Protein AF-A0A832ZUK6-F1 (afdb_monomer)

Organism: NCBI:txid1273541

Mean predicted aligned error: 4.63 Å

Radius of gyration: 18.69 Å; Cα contacts (8 Å, |Δi|>4): 543; chains: 1; bounding box: 56×48×54 Å

pLDDT: mean 89.84, std 9.49, range [35.97, 97.12]

Sequence (345 aa):
MAGLWSRVRLWSIRAGIVVSIVYAAVALSAAYRGDVYSHAAFMVPGGLVLFASVMAYAYSAPVLHRLGGPAEAAGVLVVAALSAFPLLAYSRVPAAWLFYTTPAVVVAVLTALGAVRLRNTIARASYMHISLSYIVSSVLAFIAYSDAGIRGAAVALTYSLLLPLVYAVSFQSFTMTCGLKPVLWLLPASTAASLVSGVAAITGSSYAGPAALISMVLYIIGARLYEVKRCMHGGKAARRYFAIGHIAVLVATVLSIYAIAGGTGPYALHTVLIGFVGVHIAVHAPMMVPVVVGLSNARRFTPLPYVLLLAAVPAWSYSCRASMLLLVAWLFFTVAIVAGRRRLR

Solvent-accessible surface area (backbone atoms only — not comparable to full-atom values): 16588 Å² total; per-residue (Å²): 122,78,68,57,61,56,50,54,44,41,50,44,40,50,49,38,46,51,51,11,52,51,25,32,52,52,12,52,53,26,47,76,73,67,36,59,66,54,17,36,23,18,30,41,46,22,16,50,47,32,33,52,49,38,50,48,54,59,66,39,43,79,33,27,61,76,66,34,71,68,53,49,52,48,52,45,55,28,52,53,37,37,63,45,22,25,58,33,45,65,68,63,42,88,69,22,50,54,31,43,27,55,37,26,42,51,51,13,53,54,36,35,64,26,23,73,74,45,83,52,63,61,56,23,51,25,35,39,46,42,14,50,23,25,44,51,21,25,56,41,28,44,53,21,32,73,75,51,33,56,58,30,20,35,51,19,36,42,29,20,30,53,51,38,42,51,49,26,53,47,43,43,50,45,26,73,72,47,72,46,85,54,46,68,73,29,53,61,52,15,36,50,26,17,38,50,12,20,54,23,52,69,72,69,40,83,57,16,39,60,25,41,48,51,12,54,51,36,36,41,62,16,48,42,52,88,54,37,69,65,28,51,70,91,51,62,69,66,41,42,47,46,29,54,32,48,53,48,36,54,53,18,44,54,53,30,48,54,38,30,73,76,39,80,49,73,67,25,54,47,27,36,48,41,17,39,51,38,31,50,47,60,43,46,43,58,66,45,48,36,66,65,64,70,47,75,88,58,66,57,80,65,71,59,38,51,53,29,31,62,49,22,40,63,32,42,80,79,32,61,68,59,13,48,54,28,49,52,50,23,51,52,50,45,48,53,24,53,54,52,71,72,78,84,120

Nearest PDB structures (foldseek):
  4xyd-assembly1_A  TM=4.518E-01  e=6.627E-01  Roseobacter denitrificans OCh 114

Structure (mmCIF, N/CA/C/O backbone):
data_AF-A0A832ZUK6-F1
#
_entry.id   AF-A0A832ZUK6-F1
#
loop_
_atom_site.group_PDB
_atom_site.id
_atom_site.type_symbol
_atom_site.label_atom_id
_atom_site.label_alt_id
_atom_site.label_comp_id
_atom_site.label_asym_id
_atom_site.label_entity_id
_atom_site.label_seq_id
_atom_site.pdbx_PDB_ins_code
_atom_site.Cartn_x
_atom_site.Cartn_y
_atom_site.Cartn_z
_atom_site.occupancy
_atom_site.B_iso_or_equiv
_atom_site.auth_seq_id
_atom_site.auth_comp_id
_atom_site.auth_asym_id
_atom_site.auth_atom_id
_atom_site.pdbx_PDB_model_num
ATOM 1 N N . MET A 1 1 ? -33.824 3.035 4.758 1.00 50.06 1 MET A N 1
ATOM 2 C CA . MET A 1 1 ? -32.816 2.987 3.665 1.00 50.06 1 MET A CA 1
ATOM 3 C C . MET A 1 1 ? -31.381 2.644 4.112 1.00 50.06 1 MET A C 1
ATOM 5 O O . MET A 1 1 ? -30.587 2.263 3.262 1.00 50.06 1 MET A O 1
ATOM 9 N N . ALA A 1 2 ? -31.033 2.673 5.410 1.00 55.97 2 ALA A N 1
ATOM 10 C CA . ALA A 1 2 ? -29.665 2.404 5.897 1.00 55.97 2 ALA A CA 1
ATOM 11 C C . ALA A 1 2 ? -29.127 0.963 5.672 1.00 55.97 2 ALA A C 1
ATOM 13 O O . ALA A 1 2 ? -27.926 0.729 5.772 1.00 55.97 2 ALA A O 1
ATOM 14 N N . GLY A 1 3 ? -29.986 -0.012 5.345 1.00 73.88 3 GLY A N 1
ATOM 15 C CA . GLY A 1 3 ? -29.591 -1.426 5.234 1.00 73.88 3 GLY A CA 1
ATOM 16 C C . GLY A 1 3 ? -29.110 -1.903 3.856 1.00 73.88 3 GLY A C 1
ATOM 17 O O . GLY A 1 3 ? -28.443 -2.932 3.780 1.00 73.88 3 GLY A O 1
ATOM 18 N N . LEU A 1 4 ? -29.448 -1.222 2.754 1.00 81.88 4 LEU A N 1
ATOM 19 C CA . LEU A 1 4 ? -29.058 -1.679 1.409 1.00 81.88 4 LEU A CA 1
ATOM 20 C C . LEU A 1 4 ? -27.606 -1.299 1.094 1.00 81.88 4 LEU A C 1
ATOM 22 O O . LEU A 1 4 ? -26.796 -2.177 0.819 1.00 81.88 4 LEU A O 1
ATOM 26 N N . TRP A 1 5 ? -27.254 -0.019 1.231 1.00 81.31 5 TRP A N 1
ATOM 27 C CA . TRP A 1 5 ? -25.906 0.480 0.935 1.00 81.31 5 TRP A CA 1
ATOM 28 C C . TRP A 1 5 ? -24.824 -0.122 1.830 1.00 81.31 5 TRP A C 1
ATOM 30 O O . TRP A 1 5 ? -23.759 -0.486 1.341 1.00 81.31 5 TRP A O 1
ATOM 40 N N . SER A 1 6 ? -25.133 -0.354 3.109 1.00 79.88 6 SER A N 1
ATOM 41 C CA . SER A 1 6 ? -24.235 -1.071 4.020 1.00 79.88 6 SER A CA 1
ATOM 42 C C . SER A 1 6 ? -23.939 -2.501 3.537 1.00 79.88 6 SER A C 1
ATOM 44 O O . SER A 1 6 ? -22.785 -2.936 3.558 1.00 79.88 6 SER A O 1
ATOM 46 N N . ARG A 1 7 ? -24.955 -3.218 3.025 1.00 85.50 7 ARG A N 1
ATOM 47 C CA . ARG A 1 7 ? -24.780 -4.558 2.438 1.00 85.50 7 ARG A CA 1
ATOM 48 C C . ARG A 1 7 ? -23.968 -4.505 1.147 1.00 85.50 7 ARG A C 1
ATOM 50 O O . ARG A 1 7 ? -23.031 -5.283 1.010 1.00 85.50 7 ARG A O 1
ATOM 57 N N . VAL A 1 8 ? -24.288 -3.589 0.232 1.00 87.69 8 VAL A N 1
ATOM 58 C CA . VAL A 1 8 ? -23.562 -3.436 -1.043 1.00 87.69 8 VAL A CA 1
ATOM 59 C C . VAL A 1 8 ? -22.089 -3.097 -0.797 1.00 87.69 8 VAL A C 1
ATOM 61 O O . VAL A 1 8 ? -21.217 -3.734 -1.380 1.00 87.69 8 VAL A O 1
ATOM 64 N N . ARG A 1 9 ? -21.795 -2.179 0.131 1.00 88.00 9 ARG A N 1
ATOM 65 C CA . ARG A 1 9 ? -20.427 -1.867 0.569 1.00 88.00 9 ARG A CA 1
ATOM 66 C C . ARG A 1 9 ? -19.698 -3.100 1.095 1.00 88.00 9 ARG A C 1
ATOM 68 O O . ARG A 1 9 ? -18.553 -3.351 0.738 1.00 88.00 9 ARG A O 1
ATOM 75 N N . LEU A 1 10 ? -20.340 -3.869 1.971 1.00 87.69 10 LEU A N 1
ATOM 76 C CA . LEU A 1 10 ? -19.732 -5.074 2.532 1.00 87.69 10 LEU A CA 1
ATOM 77 C C . LEU A 1 10 ? -19.391 -6.093 1.434 1.00 87.69 10 LEU A C 1
ATOM 79 O O . LEU A 1 10 ? -18.315 -6.690 1.454 1.00 87.69 10 LEU A O 1
ATOM 83 N N . TRP A 1 11 ? -20.294 -6.269 0.468 1.00 90.19 11 TRP A N 1
ATOM 84 C CA . TRP A 1 11 ? -20.070 -7.121 -0.697 1.00 90.19 11 TRP A CA 1
ATOM 85 C C . TRP A 1 11 ? -18.935 -6.613 -1.584 1.00 90.19 11 TRP A C 1
ATOM 87 O O . TRP A 1 11 ? -18.076 -7.414 -1.949 1.00 90.19 11 TRP A O 1
ATOM 97 N N . SER A 1 12 ? -18.872 -5.310 -1.877 1.00 92.06 12 SER A N 1
ATOM 98 C CA . SER A 1 12 ? -17.799 -4.741 -2.700 1.00 92.06 12 SER A CA 1
ATOM 99 C C . SER A 1 12 ? -16.431 -4.883 -2.036 1.00 92.06 12 SER A C 1
ATOM 101 O O . SER A 1 12 ? -15.459 -5.225 -2.703 1.00 92.06 12 SER A O 1
ATOM 103 N N . ILE A 1 13 ? -16.357 -4.727 -0.711 1.00 91.50 13 ILE A N 1
ATOM 104 C CA . ILE A 1 13 ? -15.128 -4.956 0.052 1.00 91.50 13 ILE A CA 1
ATOM 105 C C . ILE A 1 13 ? -14.698 -6.425 -0.019 1.00 91.50 13 ILE A C 1
ATOM 107 O O . ILE A 1 13 ? -13.539 -6.719 -0.306 1.00 91.50 13 ILE A O 1
ATOM 111 N N . ARG A 1 14 ? -15.623 -7.366 0.210 1.00 91.50 14 ARG A N 1
ATOM 112 C CA . ARG A 1 14 ? -15.327 -8.805 0.110 1.00 91.50 14 ARG A CA 1
ATOM 113 C C . ARG A 1 14 ? -14.838 -9.177 -1.290 1.00 91.50 14 ARG A C 1
ATOM 115 O O . ARG A 1 14 ? -13.820 -9.853 -1.409 1.00 91.50 14 ARG A O 1
ATOM 122 N N . ALA A 1 15 ? -15.533 -8.707 -2.325 1.00 93.50 15 ALA A N 1
ATOM 123 C CA . ALA A 1 15 ? -15.159 -8.938 -3.715 1.00 93.50 15 ALA A CA 1
ATOM 124 C C . ALA A 1 15 ? -13.775 -8.351 -4.023 1.00 93.50 15 ALA A C 1
ATOM 126 O O . ALA A 1 15 ? -12.923 -9.056 -4.551 1.00 93.50 15 ALA A O 1
ATOM 127 N N . GLY A 1 16 ? -13.511 -7.107 -3.612 1.00 94.69 16 GLY A N 1
ATOM 128 C CA . GLY A 1 16 ? -12.221 -6.449 -3.812 1.00 94.69 16 GLY A CA 1
ATOM 129 C C . GLY A 1 16 ? -11.051 -7.195 -3.161 1.00 94.69 16 GLY A C 1
ATOM 130 O O . GLY A 1 16 ? -10.011 -7.363 -3.793 1.00 94.69 16 GLY A O 1
ATOM 131 N N . ILE A 1 17 ? -11.229 -7.719 -1.941 1.00 92.56 17 ILE A N 1
ATOM 132 C CA . ILE A 1 17 ? -10.214 -8.556 -1.276 1.00 92.56 17 ILE A CA 1
ATOM 133 C C . ILE A 1 17 ? -9.955 -9.832 -2.087 1.00 92.56 17 ILE A C 1
ATOM 135 O O . ILE A 1 17 ? -8.801 -10.163 -2.351 1.00 92.56 17 ILE A O 1
ATOM 139 N N . VAL A 1 18 ? -11.005 -10.533 -2.522 1.00 92.56 18 VAL A N 1
ATOM 140 C CA . VAL A 1 18 ? -10.857 -11.757 -3.329 1.00 92.56 18 VAL A CA 1
ATOM 141 C C . VAL A 1 18 ? -10.135 -11.457 -4.641 1.00 92.56 18 VAL A C 1
ATOM 143 O O . VAL A 1 18 ? -9.163 -12.135 -4.963 1.00 92.56 18 VAL A O 1
ATOM 146 N N . VAL A 1 19 ? -10.546 -10.409 -5.357 1.00 96.00 19 VAL A N 1
ATOM 147 C CA . VAL A 1 19 ? -9.911 -9.987 -6.614 1.00 96.00 19 VAL A CA 1
ATOM 148 C C . VAL A 1 19 ? -8.437 -9.636 -6.397 1.00 96.00 19 VAL A C 1
ATOM 150 O O . VAL A 1 19 ? -7.595 -10.082 -7.170 1.00 96.00 19 VAL A O 1
ATOM 153 N N . SER A 1 20 ? -8.087 -8.936 -5.311 1.00 96.00 20 SER A N 1
ATOM 154 C CA . SER A 1 20 ? -6.679 -8.640 -5.006 1.00 96.00 20 SER A CA 1
ATOM 155 C C . SER A 1 20 ? -5.840 -9.894 -4.737 1.00 96.00 20 SER A C 1
ATOM 157 O O . SER A 1 20 ? -4.689 -9.974 -5.162 1.00 96.00 20 SER A O 1
ATOM 159 N N . ILE A 1 21 ? -6.417 -10.913 -4.088 1.00 92.69 21 ILE A N 1
ATOM 160 C CA . ILE A 1 21 ? -5.738 -12.193 -3.845 1.00 92.69 21 ILE A CA 1
ATOM 161 C C . ILE A 1 21 ? -5.538 -12.938 -5.168 1.00 92.69 21 ILE A C 1
ATOM 163 O O . ILE A 1 21 ? -4.457 -13.475 -5.408 1.00 92.69 21 ILE A O 1
ATOM 167 N N . VAL A 1 22 ? -6.551 -12.940 -6.041 1.00 95.00 22 VAL A N 1
ATOM 168 C CA . VAL A 1 22 ? -6.459 -13.535 -7.381 1.00 95.00 22 VAL A CA 1
ATOM 169 C C . VAL A 1 22 ? -5.362 -12.849 -8.195 1.00 95.00 22 VAL A C 1
ATOM 171 O O . VAL A 1 22 ? -4.506 -13.537 -8.747 1.00 95.00 22 VAL A O 1
ATOM 174 N N . TYR A 1 23 ? -5.311 -11.515 -8.212 1.00 96.94 23 TYR A N 1
ATOM 175 C CA . TYR A 1 23 ? -4.241 -10.786 -8.896 1.00 96.94 23 TYR A CA 1
ATOM 176 C C . TYR A 1 23 ? -2.859 -11.077 -8.313 1.00 96.94 23 TYR A C 1
ATOM 178 O O . TYR A 1 23 ? -1.930 -11.332 -9.076 1.00 96.94 23 TYR A O 1
ATOM 186 N N . ALA A 1 24 ? -2.711 -11.135 -6.987 1.00 94.62 24 ALA A N 1
ATOM 187 C CA . ALA A 1 24 ? -1.444 -11.523 -6.371 1.00 94.62 24 ALA A CA 1
ATOM 188 C C . ALA A 1 24 ? -1.014 -12.946 -6.783 1.00 94.62 24 ALA A C 1
ATOM 190 O O . ALA A 1 24 ? 0.152 -13.163 -7.110 1.00 94.62 24 ALA A O 1
ATOM 191 N N . ALA A 1 25 ? -1.944 -13.907 -6.835 1.00 93.56 25 ALA A N 1
ATOM 192 C CA . ALA A 1 25 ? -1.661 -15.274 -7.275 1.00 93.56 25 ALA A CA 1
ATOM 193 C C . ALA A 1 25 ? -1.232 -15.336 -8.753 1.00 93.56 25 ALA A C 1
ATOM 195 O O . ALA A 1 25 ? -0.228 -15.976 -9.078 1.00 93.56 25 ALA A O 1
ATOM 196 N N . VAL A 1 26 ? -1.936 -14.619 -9.637 1.00 95.56 26 VAL A N 1
ATOM 197 C CA . VAL A 1 26 ? -1.560 -14.478 -11.055 1.00 95.56 26 VAL A CA 1
ATOM 198 C C . VAL A 1 26 ? -0.171 -13.852 -11.179 1.00 95.56 26 VAL A C 1
ATOM 200 O O . VAL A 1 26 ? 0.664 -14.352 -11.930 1.00 95.56 26 VAL A O 1
ATOM 203 N N . ALA A 1 27 ? 0.124 -12.814 -10.396 1.00 95.38 27 ALA A N 1
ATOM 204 C CA . ALA A 1 27 ? 1.414 -12.139 -10.418 1.00 95.38 27 ALA A CA 1
ATOM 205 C C . ALA A 1 27 ? 2.573 -13.022 -9.932 1.00 95.38 27 ALA A C 1
ATOM 207 O O . ALA A 1 27 ? 3.673 -12.950 -10.484 1.00 95.38 27 ALA A O 1
ATOM 208 N N . LEU A 1 28 ? 2.351 -13.860 -8.912 1.00 92.88 28 LEU A N 1
ATOM 209 C CA . LEU A 1 28 ? 3.342 -14.839 -8.452 1.00 92.88 28 LEU A CA 1
ATOM 210 C C . LEU A 1 28 ? 3.590 -15.910 -9.520 1.00 92.88 28 LEU A C 1
ATOM 212 O O . LEU A 1 28 ? 4.744 -16.231 -9.807 1.00 92.88 28 LEU A O 1
ATOM 216 N N . SER A 1 29 ? 2.530 -16.406 -10.170 1.00 93.88 29 SER A N 1
ATOM 217 C CA . SER A 1 29 ? 2.665 -17.339 -11.294 1.00 93.88 29 SER A CA 1
ATOM 218 C C . SER A 1 29 ? 3.408 -16.715 -12.477 1.00 93.88 29 SER A C 1
ATOM 220 O O . SER A 1 29 ? 4.197 -17.403 -13.124 1.00 93.88 29 SER A O 1
ATOM 222 N N . ALA A 1 30 ? 3.159 -15.440 -12.782 1.00 94.69 30 ALA A N 1
ATOM 223 C CA . ALA A 1 30 ? 3.844 -14.722 -13.851 1.00 94.69 30 ALA A CA 1
ATOM 224 C C . ALA A 1 30 ? 5.346 -14.613 -13.573 1.00 94.69 30 ALA A C 1
ATOM 226 O O . ALA A 1 30 ? 6.161 -14.963 -14.424 1.00 94.69 30 ALA A O 1
ATOM 227 N N . ALA A 1 31 ? 5.720 -14.226 -12.353 1.00 92.38 31 ALA A N 1
ATOM 228 C CA . ALA A 1 31 ? 7.125 -14.133 -11.990 1.00 92.38 31 ALA A CA 1
ATOM 229 C C . ALA A 1 31 ? 7.823 -15.506 -11.971 1.00 92.38 31 ALA A C 1
ATOM 231 O O . ALA A 1 31 ? 8.978 -15.585 -12.381 1.00 92.38 31 ALA A O 1
ATOM 232 N N . TYR A 1 32 ? 7.139 -16.599 -11.599 1.00 90.75 32 TYR A N 1
ATOM 233 C CA . TYR A 1 32 ? 7.702 -17.955 -11.716 1.00 90.75 32 TYR A CA 1
ATOM 234 C C . TYR A 1 32 ? 8.055 -18.320 -13.169 1.00 90.75 32 TYR A C 1
ATOM 236 O O . TYR A 1 32 ? 9.052 -18.996 -13.419 1.00 90.75 32 TYR A O 1
ATOM 244 N N . ARG A 1 33 ? 7.260 -17.836 -14.132 1.00 93.50 33 ARG A N 1
ATOM 245 C CA . ARG A 1 33 ? 7.476 -18.018 -15.578 1.00 9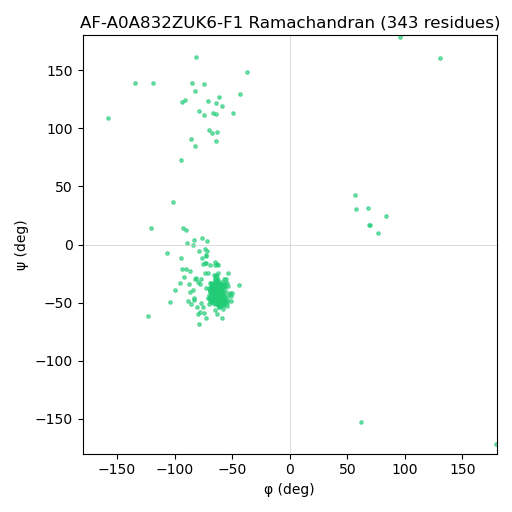3.50 33 ARG A CA 1
ATOM 246 C C . ARG A 1 33 ? 8.443 -16.997 -16.191 1.00 93.50 33 ARG A C 1
ATOM 248 O O . ARG A 1 33 ? 8.675 -17.045 -17.392 1.00 93.50 33 ARG A O 1
ATOM 255 N N . GLY A 1 34 ? 8.986 -16.069 -15.401 1.00 91.06 34 GLY A N 1
ATOM 256 C CA . GLY A 1 34 ? 9.850 -14.992 -15.892 1.00 91.06 34 GLY A CA 1
ATOM 257 C C . GLY A 1 34 ? 9.110 -13.841 -16.587 1.00 91.06 34 GLY A C 1
ATOM 258 O O . GLY A 1 34 ? 9.754 -12.959 -17.152 1.00 91.06 34 GLY A O 1
ATOM 259 N N . ASP A 1 35 ? 7.775 -13.794 -16.528 1.00 94.19 35 ASP A N 1
ATOM 260 C CA . ASP A 1 35 ? 6.983 -12.701 -17.098 1.00 94.19 35 ASP A CA 1
ATOM 261 C C . ASP A 1 35 ? 6.928 -11.505 -16.134 1.00 94.19 35 ASP A C 1
ATOM 263 O O . ASP A 1 35 ? 6.004 -11.323 -15.333 1.00 94.19 35 ASP A O 1
ATOM 267 N N . VAL A 1 36 ? 7.965 -10.671 -16.221 1.00 91.31 36 VAL A N 1
ATOM 268 C CA . VAL A 1 36 ? 8.136 -9.472 -15.387 1.00 91.31 36 VAL A CA 1
ATOM 269 C C . VAL A 1 36 ? 7.037 -8.435 -15.637 1.00 91.31 36 VAL A C 1
ATOM 271 O O . VAL A 1 36 ? 6.683 -7.687 -14.726 1.00 91.31 36 VAL A O 1
ATOM 274 N N . TYR A 1 37 ? 6.501 -8.355 -16.858 1.00 92.69 37 TYR A N 1
ATOM 275 C CA . TYR A 1 37 ? 5.479 -7.365 -17.196 1.00 92.69 37 TYR A CA 1
ATOM 276 C C . TYR A 1 37 ? 4.152 -7.698 -16.511 1.00 92.69 37 TYR A C 1
ATOM 278 O O . TYR A 1 37 ? 3.612 -6.862 -15.783 1.00 92.69 37 TYR A O 1
ATOM 286 N N . SER A 1 38 ? 3.679 -8.938 -16.661 1.00 95.12 38 SER A N 1
ATOM 287 C CA . SER A 1 38 ? 2.478 -9.420 -15.972 1.00 95.12 38 SER A CA 1
ATOM 288 C C . SER A 1 38 ? 2.650 -9.387 -14.458 1.00 95.12 38 SER A C 1
ATOM 290 O O . SER A 1 38 ? 1.738 -8.978 -13.740 1.00 95.12 38 SER A O 1
ATOM 292 N N . HIS A 1 39 ? 3.835 -9.749 -13.955 1.00 94.81 39 HIS A N 1
ATOM 293 C CA . HIS A 1 39 ? 4.131 -9.629 -12.533 1.00 94.81 39 HIS A CA 1
ATOM 294 C C . HIS A 1 39 ? 3.948 -8.191 -12.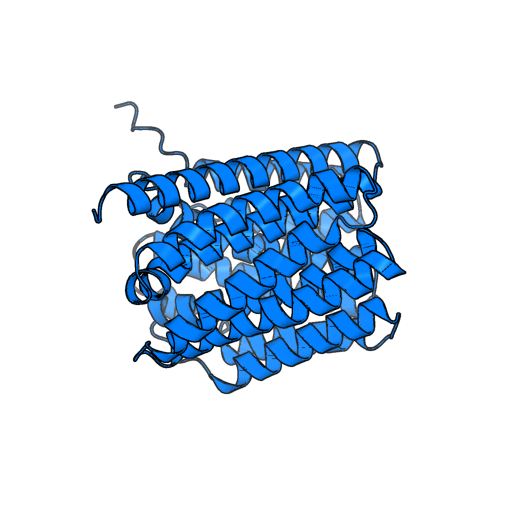031 1.00 94.81 39 HIS A C 1
ATOM 296 O O . HIS A 1 39 ? 3.237 -7.975 -11.052 1.00 94.81 39 HIS A O 1
ATOM 302 N N . ALA A 1 40 ? 4.529 -7.201 -12.715 1.00 92.69 40 ALA A N 1
ATOM 303 C CA . ALA A 1 40 ? 4.401 -5.799 -12.329 1.00 92.69 40 ALA A CA 1
ATOM 304 C C . ALA A 1 40 ? 2.946 -5.301 -12.406 1.00 92.69 40 ALA A C 1
ATOM 306 O O . ALA A 1 40 ? 2.496 -4.613 -11.490 1.00 92.69 40 ALA A O 1
ATOM 307 N N . ALA A 1 41 ? 2.204 -5.682 -13.454 1.00 94.50 41 ALA A N 1
ATOM 308 C CA . ALA A 1 41 ? 0.810 -5.282 -13.658 1.00 94.50 41 ALA A CA 1
ATOM 309 C C . ALA A 1 41 ? -0.134 -5.824 -12.582 1.00 94.50 41 ALA A C 1
ATOM 311 O O . ALA A 1 41 ? -0.974 -5.089 -12.057 1.00 94.50 41 ALA A O 1
ATOM 312 N N . PHE A 1 42 ? 0.019 -7.097 -12.223 1.00 97.12 42 PHE A N 1
ATOM 313 C CA . PHE A 1 42 ? -0.889 -7.753 -11.292 1.00 97.12 42 PHE A CA 1
ATOM 314 C C . PHE A 1 42 ? -0.430 -7.672 -9.833 1.00 97.12 42 PHE A C 1
ATOM 316 O O . PHE A 1 42 ? -1.288 -7.654 -8.958 1.00 97.12 42 PHE A O 1
ATOM 323 N N . MET A 1 43 ? 0.871 -7.575 -9.528 1.00 95.81 43 MET A N 1
ATOM 324 C CA . MET A 1 43 ? 1.339 -7.549 -8.133 1.00 95.81 43 MET A CA 1
ATOM 325 C C . MET A 1 43 ? 1.056 -6.206 -7.464 1.00 95.81 43 MET A C 1
ATOM 327 O O . MET A 1 43 ? 0.370 -6.163 -6.444 1.00 95.81 43 MET A O 1
ATOM 331 N N . VAL A 1 44 ? 1.586 -5.106 -8.011 1.00 95.00 44 VAL A N 1
ATOM 332 C CA . VAL A 1 44 ? 1.519 -3.809 -7.323 1.00 95.00 44 VAL A CA 1
ATOM 333 C C . VAL A 1 44 ? 0.145 -3.158 -7.504 1.00 95.00 44 VAL A C 1
ATOM 335 O O . VAL A 1 44 ? -0.533 -2.991 -6.492 1.00 95.00 44 VAL A O 1
ATOM 338 N N . PRO A 1 45 ? -0.338 -2.853 -8.724 1.00 94.50 45 PRO A N 1
ATOM 339 C CA . PRO A 1 45 ? -1.686 -2.317 -8.915 1.00 94.50 45 PRO A CA 1
ATOM 340 C C . PRO A 1 45 ? -2.799 -3.273 -8.465 1.00 94.50 45 PRO A C 1
ATOM 342 O O . PRO A 1 45 ? -3.723 -2.867 -7.761 1.00 94.50 45 PRO A O 1
ATOM 345 N N . GLY A 1 46 ? -2.716 -4.544 -8.874 1.00 93.50 46 GLY A N 1
ATOM 346 C CA . GLY A 1 46 ? -3.794 -5.513 -8.670 1.00 93.50 46 GLY A CA 1
ATOM 347 C C . GLY A 1 46 ? -3.806 -6.163 -7.294 1.00 93.50 46 GLY A C 1
ATOM 348 O O . GLY A 1 46 ? -4.855 -6.258 -6.670 1.00 93.50 46 GLY A O 1
ATOM 349 N N . GLY A 1 47 ? -2.658 -6.611 -6.802 1.00 94.81 47 GLY A N 1
ATOM 350 C CA . GLY A 1 47 ? -2.547 -7.238 -5.495 1.00 94.81 47 GLY A CA 1
ATOM 351 C C . GLY A 1 47 ? -2.541 -6.191 -4.392 1.00 94.81 47 GLY A C 1
ATOM 352 O O . GLY A 1 47 ? -3.481 -6.079 -3.611 1.00 94.81 47 GLY A O 1
ATOM 353 N N . LEU A 1 48 ? -1.470 -5.404 -4.328 1.00 95.69 48 LEU A N 1
ATOM 354 C CA . LEU A 1 48 ? -1.181 -4.564 -3.168 1.00 95.69 48 LEU A CA 1
ATOM 355 C C . LEU A 1 48 ? -2.041 -3.300 -3.114 1.00 95.69 48 LEU A C 1
ATOM 357 O O . LEU A 1 48 ? -2.652 -3.031 -2.082 1.00 95.69 48 LEU A O 1
ATOM 361 N N . VAL A 1 49 ? -2.112 -2.531 -4.203 1.00 96.19 49 VAL A N 1
ATOM 362 C CA . VAL A 1 49 ? -2.841 -1.255 -4.251 1.00 96.19 49 VAL A CA 1
ATOM 363 C C . VAL A 1 49 ? -4.339 -1.484 -4.134 1.00 96.19 49 VAL A C 1
ATOM 365 O O . VAL A 1 49 ? -4.955 -0.877 -3.266 1.00 96.19 49 VAL A O 1
ATOM 368 N N . LEU A 1 50 ? -4.923 -2.405 -4.908 1.00 96.31 50 LEU A N 1
ATOM 369 C CA . LEU A 1 50 ? -6.342 -2.738 -4.760 1.00 96.31 50 LEU A CA 1
ATOM 370 C C . LEU A 1 50 ? -6.670 -3.212 -3.337 1.00 96.31 50 LEU A C 1
ATOM 372 O O . LEU A 1 50 ? -7.630 -2.716 -2.749 1.00 96.31 50 LEU A O 1
ATOM 376 N N . PHE A 1 51 ? -5.874 -4.121 -2.757 1.00 95.06 51 PHE A N 1
ATOM 377 C CA . PHE A 1 51 ? -6.083 -4.574 -1.378 1.00 95.06 51 PHE A CA 1
ATOM 378 C C . PHE A 1 51 ? -6.040 -3.399 -0.395 1.00 95.06 51 PHE A C 1
ATOM 380 O O . PHE A 1 51 ? -6.955 -3.215 0.410 1.00 95.06 51 PHE A O 1
ATOM 387 N N . ALA A 1 52 ? -5.001 -2.572 -0.487 1.00 93.88 52 ALA A N 1
ATOM 388 C CA . ALA A 1 52 ? -4.806 -1.413 0.367 1.00 93.88 52 ALA A CA 1
ATOM 389 C C . ALA A 1 52 ? -5.951 -0.395 0.219 1.00 93.88 52 ALA A C 1
ATOM 391 O O . ALA A 1 52 ? -6.443 0.126 1.220 1.00 93.88 52 ALA A O 1
ATOM 392 N N . SER A 1 53 ? -6.446 -0.173 -0.999 1.00 93.62 53 SER A N 1
ATOM 393 C CA . SER A 1 53 ? -7.583 0.704 -1.279 1.00 93.62 53 SER A CA 1
ATOM 394 C C . SER A 1 53 ? -8.905 0.161 -0.761 1.00 93.62 53 SER A C 1
ATOM 396 O O . SER A 1 53 ? -9.687 0.912 -0.180 1.00 93.62 53 SER A O 1
ATOM 398 N N . VAL A 1 54 ? -9.144 -1.142 -0.887 1.00 93.56 54 VAL A N 1
ATOM 399 C CA . VAL A 1 54 ? -10.321 -1.800 -0.312 1.00 93.56 54 VAL A CA 1
ATOM 400 C C . VAL A 1 54 ? -10.296 -1.711 1.215 1.00 93.56 54 VAL A C 1
ATOM 402 O O . VAL A 1 54 ? -11.310 -1.386 1.838 1.00 93.56 54 VAL A O 1
ATOM 405 N N . MET A 1 55 ? -9.128 -1.922 1.826 1.00 91.31 55 MET A N 1
ATOM 406 C CA . MET A 1 55 ? -8.947 -1.749 3.264 1.00 91.31 55 MET A CA 1
ATOM 407 C C . MET A 1 55 ? -9.123 -0.292 3.694 1.00 91.31 55 MET A C 1
ATOM 409 O O . MET A 1 55 ? -9.767 -0.048 4.712 1.00 91.31 55 MET A O 1
ATOM 413 N N . ALA A 1 56 ? -8.621 0.675 2.922 1.00 89.44 56 ALA A N 1
ATOM 414 C CA . ALA A 1 56 ? -8.816 2.099 3.179 1.00 89.44 56 ALA A CA 1
ATOM 415 C C . ALA A 1 56 ? -10.296 2.496 3.069 1.00 89.44 56 ALA A C 1
ATOM 417 O O . ALA A 1 56 ? -10.799 3.216 3.925 1.00 89.44 56 ALA A O 1
ATOM 418 N N . TYR A 1 57 ? -11.025 1.978 2.078 1.00 89.94 57 TYR A N 1
ATOM 419 C CA . TYR A 1 57 ? -12.464 2.200 1.936 1.00 89.94 57 TYR A CA 1
ATOM 420 C C . TYR A 1 57 ? -13.246 1.633 3.127 1.00 89.94 57 TYR A C 1
ATOM 422 O O . TYR A 1 57 ? -14.089 2.322 3.707 1.00 89.94 57 TYR A O 1
ATOM 430 N N . ALA A 1 58 ? -12.917 0.410 3.548 1.00 88.94 58 ALA A N 1
ATOM 431 C CA . ALA A 1 58 ? -13.489 -0.192 4.744 1.00 88.94 58 ALA A CA 1
ATOM 432 C C . ALA A 1 58 ? -13.171 0.617 6.010 1.00 88.94 58 ALA A C 1
ATOM 434 O O . ALA A 1 58 ? -14.035 0.816 6.866 1.00 88.94 58 ALA A O 1
ATOM 435 N N . TYR A 1 59 ? -11.935 1.104 6.117 1.00 84.06 59 TYR A N 1
ATOM 436 C CA . TYR A 1 59 ? -11.464 1.912 7.233 1.00 84.06 59 TYR A CA 1
ATOM 437 C C . TYR A 1 59 ? -12.173 3.265 7.308 1.00 84.06 59 TYR A C 1
ATOM 439 O O . TYR A 1 59 ? -12.587 3.680 8.386 1.00 84.06 59 TYR A O 1
ATOM 447 N N . SER A 1 60 ? -12.410 3.900 6.159 1.00 85.50 60 SER A N 1
ATOM 448 C CA . SER A 1 60 ? -13.109 5.178 6.022 1.00 85.50 60 SER A CA 1
ATOM 449 C C . SER A 1 60 ? -14.618 5.102 6.271 1.00 85.50 60 SER A C 1
ATOM 451 O O . SER A 1 60 ? -15.292 6.125 6.175 1.00 85.50 60 SER A O 1
ATOM 453 N N . ALA A 1 61 ? -15.185 3.951 6.649 1.00 84.88 61 ALA A N 1
ATOM 454 C CA . ALA A 1 61 ? -16.618 3.828 6.932 1.00 84.88 61 ALA A CA 1
ATOM 455 C C . ALA A 1 61 ? -17.166 4.887 7.922 1.00 84.88 61 ALA A C 1
ATOM 457 O O . ALA A 1 61 ? -18.193 5.490 7.607 1.00 84.88 61 ALA A O 1
ATOM 458 N N . PRO A 1 62 ? -16.507 5.214 9.058 1.00 82.88 62 PRO A N 1
ATOM 459 C CA . PRO A 1 62 ? -16.992 6.253 9.977 1.00 82.88 62 PRO A CA 1
ATOM 460 C C . PRO A 1 62 ? -17.019 7.654 9.355 1.00 82.88 62 PRO A C 1
ATOM 462 O O . PRO A 1 62 ? -17.780 8.520 9.784 1.00 82.88 62 PRO A O 1
ATOM 465 N N . VAL A 1 63 ? -16.152 7.880 8.372 1.00 85.50 63 VAL A N 1
ATOM 466 C CA . VAL A 1 63 ? -15.963 9.149 7.675 1.00 85.50 63 VAL A CA 1
ATOM 467 C C . VAL A 1 63 ? -17.003 9.294 6.564 1.00 85.50 63 VAL A C 1
ATOM 469 O O . VAL A 1 63 ? -17.701 10.304 6.499 1.00 85.50 63 VAL A O 1
ATOM 472 N N . LEU A 1 64 ? -17.177 8.246 5.760 1.00 85.62 64 LEU A N 1
ATOM 473 C CA . LEU A 1 64 ? -18.145 8.189 4.666 1.00 85.62 64 LEU A CA 1
ATOM 474 C C . LEU A 1 64 ? -19.588 8.198 5.167 1.00 85.62 64 LEU A C 1
ATOM 476 O O . LEU A 1 64 ? -20.423 8.895 4.601 1.00 85.62 64 LEU A O 1
ATOM 480 N N . HIS A 1 65 ? -19.875 7.513 6.278 1.00 85.31 65 HIS A N 1
ATOM 481 C CA . HIS A 1 65 ? -21.216 7.500 6.863 1.00 85.31 65 HIS A CA 1
ATOM 482 C C . HIS A 1 65 ? -21.715 8.913 7.208 1.00 85.31 65 HIS A C 1
ATOM 484 O O . HIS A 1 65 ? -22.888 9.231 7.036 1.00 85.31 65 HIS A O 1
ATOM 490 N N . ARG A 1 66 ? -20.804 9.804 7.624 1.00 83.75 66 ARG A N 1
ATOM 491 C CA . ARG A 1 66 ? -21.111 11.214 7.923 1.00 83.75 66 ARG A CA 1
ATOM 492 C C . ARG A 1 66 ? -21.375 12.064 6.683 1.00 83.75 66 ARG A C 1
ATOM 494 O O . ARG A 1 66 ? -21.861 13.182 6.830 1.00 83.75 66 ARG A O 1
ATOM 501 N N . LEU A 1 67 ? -20.999 11.586 5.499 1.00 86.75 67 LEU A N 1
ATOM 502 C CA . LEU A 1 67 ? -21.262 12.230 4.210 1.00 86.75 67 LEU A CA 1
ATOM 503 C C . LEU A 1 67 ? -22.545 11.695 3.547 1.00 86.75 67 LEU A C 1
ATOM 505 O O . LEU A 1 67 ? -23.039 12.309 2.608 1.00 86.75 67 LEU A O 1
ATOM 509 N N . GLY A 1 68 ? -23.109 10.596 4.058 1.00 86.94 68 GLY A N 1
ATOM 510 C CA . GLY A 1 68 ? -24.371 10.014 3.602 1.00 86.94 68 GLY A CA 1
ATOM 511 C C . GLY A 1 68 ? -24.218 8.877 2.584 1.00 86.94 68 GLY A C 1
ATOM 512 O O . GLY A 1 68 ? -23.120 8.507 2.171 1.00 86.94 68 GLY A O 1
ATOM 513 N N . GLY A 1 69 ? -25.358 8.311 2.174 1.00 85.12 69 GLY A N 1
ATOM 514 C CA . GLY A 1 69 ? -25.434 7.147 1.279 1.00 85.12 69 GLY A CA 1
ATOM 515 C C . GLY A 1 69 ? -24.696 7.286 -0.065 1.00 85.12 69 GLY A C 1
ATOM 516 O O . GLY A 1 69 ? -24.018 6.333 -0.446 1.00 85.12 69 GLY A O 1
ATOM 517 N N . PRO A 1 70 ? -24.743 8.437 -0.769 1.00 86.56 70 PRO A N 1
ATOM 518 C CA . PRO A 1 70 ? -24.018 8.613 -2.031 1.00 86.56 70 PRO A CA 1
ATOM 519 C C . PRO A 1 70 ? -22.497 8.468 -1.893 1.00 86.56 70 PRO A C 1
ATOM 521 O O . PRO A 1 70 ? -21.858 7.871 -2.755 1.00 86.56 70 PRO A O 1
ATOM 524 N N . ALA A 1 71 ? -21.914 8.950 -0.791 1.00 86.94 71 ALA A N 1
ATOM 525 C CA . ALA A 1 71 ? -20.484 8.798 -0.523 1.00 86.94 71 ALA A CA 1
ATOM 526 C C . ALA A 1 71 ? -20.109 7.333 -0.251 1.00 86.94 71 ALA A C 1
ATOM 528 O O . ALA A 1 71 ? -19.053 6.868 -0.680 1.00 86.94 71 ALA A O 1
ATOM 529 N N . GLU A 1 72 ? -20.985 6.580 0.424 1.00 84.88 72 GLU A N 1
ATOM 530 C CA . GLU A 1 72 ? -20.809 5.134 0.579 1.00 84.88 72 GLU A CA 1
ATOM 531 C C . GLU A 1 72 ? -20.905 4.416 -0.778 1.00 84.88 72 GLU A C 1
ATOM 533 O O . GLU A 1 72 ? -20.052 3.578 -1.072 1.00 84.88 72 GLU A O 1
ATOM 538 N N . ALA A 1 73 ? -21.879 4.773 -1.622 1.00 86.50 73 ALA A N 1
ATOM 539 C CA . ALA A 1 73 ? -22.081 4.191 -2.950 1.00 86.50 73 ALA A CA 1
ATOM 540 C C . ALA A 1 73 ? -20.908 4.465 -3.908 1.00 86.50 73 ALA A C 1
ATOM 542 O O . ALA A 1 73 ? -20.464 3.558 -4.610 1.00 86.50 73 ALA A O 1
ATOM 543 N N . ALA A 1 74 ? -20.353 5.681 -3.891 1.00 89.31 74 ALA A N 1
ATOM 544 C CA . ALA A 1 74 ? -19.201 6.053 -4.710 1.00 89.31 74 ALA A CA 1
ATOM 545 C C . ALA A 1 74 ? -17.996 5.130 -4.473 1.00 89.31 74 ALA A C 1
ATOM 547 O O . ALA A 1 74 ? -17.300 4.762 -5.416 1.00 89.31 74 ALA A O 1
ATOM 548 N N . GLY A 1 75 ? -17.788 4.674 -3.235 1.00 87.56 75 GLY A N 1
ATOM 549 C CA . GLY A 1 75 ? -16.714 3.733 -2.926 1.00 87.56 75 GLY A CA 1
ATOM 550 C C . GLY A 1 75 ? -16.856 2.360 -3.596 1.00 87.56 75 GLY A C 1
ATOM 551 O O . GLY A 1 75 ? -15.851 1.716 -3.883 1.00 87.56 75 GLY A O 1
ATOM 552 N N . VAL A 1 76 ? -18.078 1.923 -3.922 1.00 90.00 76 VAL A N 1
ATOM 553 C CA . VAL A 1 76 ? -18.314 0.687 -4.692 1.00 90.00 76 VAL A CA 1
ATOM 554 C C . VAL A 1 76 ? -17.789 0.845 -6.118 1.00 90.00 76 VAL A C 1
ATOM 556 O O . VAL A 1 76 ? -17.063 -0.020 -6.606 1.00 90.00 76 VAL A O 1
ATOM 559 N N . LEU A 1 77 ? -18.108 1.974 -6.757 1.00 92.06 77 LEU A N 1
ATOM 560 C CA . LEU A 1 77 ? -17.640 2.302 -8.106 1.00 92.06 77 LEU A CA 1
ATOM 561 C C . LEU A 1 77 ? -16.122 2.484 -8.144 1.00 92.06 77 LEU A C 1
ATOM 563 O O . LEU A 1 77 ? -15.469 2.003 -9.064 1.00 92.06 77 LEU A O 1
ATOM 567 N N . VAL A 1 78 ? -15.554 3.113 -7.112 1.00 93.19 78 VAL A N 1
ATOM 568 C CA . VAL A 1 78 ? -14.104 3.249 -6.938 1.00 93.19 78 VAL A CA 1
ATOM 569 C C . VAL A 1 78 ? -13.423 1.882 -6.922 1.00 93.19 78 VAL A C 1
ATOM 571 O O . VAL A 1 78 ? -12.476 1.674 -7.673 1.00 93.19 78 VAL A O 1
ATOM 574 N N . VAL A 1 79 ? -13.892 0.945 -6.090 1.00 93.06 79 VAL A N 1
ATOM 575 C CA . VAL A 1 79 ? -13.288 -0.396 -5.995 1.00 93.06 79 VAL A CA 1
ATOM 576 C C . VAL A 1 79 ? -13.386 -1.130 -7.332 1.00 93.06 79 VAL A C 1
ATOM 578 O O . VAL A 1 79 ? -12.410 -1.746 -7.757 1.00 93.06 79 VAL A O 1
ATOM 581 N N . ALA A 1 80 ? -14.525 -1.027 -8.022 1.00 94.56 80 ALA A N 1
ATOM 582 C CA . ALA A 1 80 ? -14.702 -1.622 -9.343 1.00 94.56 80 ALA A CA 1
ATOM 583 C C . ALA A 1 80 ? -13.724 -1.030 -10.376 1.00 94.56 80 ALA A C 1
ATOM 585 O O . ALA A 1 80 ? -13.024 -1.783 -11.052 1.00 94.56 80 ALA A O 1
ATOM 586 N N . ALA A 1 81 ? -13.601 0.297 -10.449 1.00 95.69 81 ALA A N 1
ATOM 587 C CA . ALA A 1 81 ? -12.677 0.965 -11.366 1.00 95.69 81 ALA A CA 1
ATOM 588 C C . ALA A 1 81 ? -11.210 0.598 -11.077 1.00 95.69 81 ALA A C 1
ATOM 590 O O . ALA A 1 81 ? -10.495 0.168 -11.983 1.00 95.69 81 ALA A O 1
ATOM 591 N N . LEU A 1 82 ? -10.794 0.642 -9.805 1.00 95.81 82 LEU A N 1
ATOM 592 C CA . LEU A 1 82 ? -9.449 0.231 -9.387 1.00 95.81 82 LEU A CA 1
ATOM 593 C C . LEU A 1 82 ? -9.164 -1.238 -9.717 1.00 95.81 82 LEU A C 1
ATOM 595 O O . LEU A 1 82 ? -8.036 -1.581 -10.059 1.00 95.81 82 LEU A O 1
ATOM 599 N N . SER A 1 83 ? -10.175 -2.109 -9.647 1.00 96.44 83 SER A N 1
ATOM 600 C CA . SER A 1 83 ? -10.023 -3.522 -10.006 1.00 96.44 83 SER A CA 1
ATOM 601 C C . SER A 1 83 ? -9.849 -3.757 -11.509 1.00 96.44 83 SER A C 1
ATOM 603 O O . SER A 1 83 ? -9.241 -4.756 -11.889 1.00 96.44 83 SER A O 1
ATOM 605 N N . ALA A 1 84 ? -10.328 -2.843 -12.358 1.00 97.00 84 ALA A N 1
ATOM 606 C CA . ALA A 1 84 ? -10.171 -2.920 -13.808 1.00 97.00 84 ALA A CA 1
ATOM 607 C C . ALA A 1 84 ? -8.796 -2.417 -14.282 1.00 97.00 84 ALA A C 1
ATOM 609 O O . ALA A 1 84 ? -8.281 -2.910 -15.287 1.00 97.00 84 ALA A O 1
ATOM 610 N N . PHE A 1 85 ? -8.172 -1.482 -13.552 1.00 96.44 85 PHE A N 1
ATOM 611 C CA . PHE A 1 85 ? -6.878 -0.899 -13.925 1.00 96.44 85 PHE A CA 1
ATOM 612 C C . PHE A 1 85 ? -5.782 -1.942 -14.242 1.00 96.44 85 PHE A C 1
ATOM 614 O O . PHE A 1 85 ? -5.197 -1.838 -15.319 1.00 96.44 85 PHE A O 1
ATOM 621 N N . PRO A 1 86 ? -5.525 -2.980 -13.415 1.00 96.44 86 PRO A N 1
ATOM 622 C CA . PRO A 1 86 ? -4.516 -4.003 -13.712 1.00 96.44 86 PRO A CA 1
ATOM 623 C C . PRO A 1 86 ? -4.759 -4.748 -15.031 1.00 96.44 86 PRO A C 1
ATOM 625 O O . PRO A 1 86 ? -3.811 -5.006 -15.767 1.00 96.44 86 PRO A O 1
ATOM 628 N N . LEU A 1 87 ? -6.019 -5.070 -15.351 1.00 96.88 87 LEU A N 1
ATOM 629 C CA . LEU A 1 87 ? -6.390 -5.794 -16.575 1.00 96.88 87 LEU A CA 1
ATOM 630 C C . LEU A 1 87 ? -6.202 -4.930 -17.821 1.00 96.88 87 LEU A C 1
ATOM 632 O O . LEU A 1 87 ? -5.668 -5.390 -18.831 1.00 96.88 87 LEU A O 1
ATOM 636 N N . LEU A 1 88 ? -6.623 -3.668 -17.744 1.00 96.81 88 LEU A N 1
ATOM 637 C CA . LEU A 1 88 ? -6.479 -2.712 -18.840 1.00 96.81 88 LEU A CA 1
ATOM 638 C C . LEU A 1 88 ? -5.012 -2.342 -19.063 1.00 96.81 88 LEU A C 1
ATOM 640 O O . LEU A 1 88 ? -4.568 -2.267 -20.207 1.00 96.81 88 LEU A O 1
ATOM 644 N N . ALA A 1 89 ? -4.252 -2.179 -17.976 1.00 94.31 89 ALA A N 1
ATOM 645 C CA . ALA A 1 89 ? -2.815 -1.966 -18.031 1.00 94.31 89 ALA A CA 1
ATOM 646 C C . ALA A 1 89 ? -2.101 -3.173 -18.648 1.00 94.31 89 ALA A C 1
ATOM 648 O O . ALA A 1 89 ? -1.299 -2.991 -19.556 1.00 94.31 89 ALA A O 1
ATOM 649 N N . TYR A 1 90 ? -2.436 -4.399 -18.226 1.00 94.94 90 TYR A N 1
ATOM 650 C CA . TYR A 1 90 ? -1.910 -5.631 -18.822 1.00 94.94 90 TYR A CA 1
ATOM 651 C C . TYR A 1 90 ? -2.209 -5.726 -20.326 1.00 94.94 90 TYR A C 1
ATOM 653 O O . TYR A 1 90 ? -1.334 -6.077 -21.117 1.00 94.94 90 TYR A O 1
ATOM 661 N N . SER A 1 91 ? -3.417 -5.327 -20.728 1.00 95.31 91 SER A N 1
ATOM 662 C CA . SER A 1 91 ? -3.855 -5.281 -22.130 1.00 95.31 91 SER A CA 1
ATOM 663 C C . SER A 1 91 ? -3.272 -4.096 -22.914 1.00 95.31 91 SER A C 1
ATOM 665 O O . SER A 1 91 ? -3.644 -3.885 -24.065 1.00 95.31 91 SER A O 1
ATOM 667 N N . ARG A 1 92 ? -2.367 -3.312 -22.306 1.00 93.12 92 ARG A N 1
ATOM 668 C CA . ARG A 1 92 ? -1.695 -2.145 -22.903 1.00 93.12 92 ARG A CA 1
ATOM 669 C C . ARG A 1 92 ? -2.650 -1.068 -23.415 1.00 93.12 92 ARG A C 1
ATOM 671 O O . ARG A 1 92 ? -2.323 -0.347 -24.353 1.00 93.12 92 ARG A O 1
ATOM 678 N N . VAL A 1 93 ? -3.818 -0.922 -22.790 1.00 95.19 93 VAL A N 1
ATOM 679 C CA . VAL A 1 93 ? -4.744 0.163 -23.127 1.00 95.19 93 VAL A CA 1
ATOM 680 C C . VAL A 1 93 ? -4.064 1.501 -22.787 1.00 95.19 93 VAL A C 1
ATOM 682 O O . VAL A 1 93 ? -3.700 1.708 -21.622 1.00 95.19 93 VAL A O 1
ATOM 685 N N . PRO A 1 94 ? -3.888 2.433 -23.748 1.00 91.56 94 PRO A N 1
ATOM 686 C CA . PRO A 1 94 ? -3.166 3.688 -23.502 1.00 91.56 94 PRO A CA 1
ATOM 687 C C . PRO A 1 94 ? -3.798 4.531 -22.392 1.00 91.56 94 PRO A C 1
ATOM 689 O O . PRO A 1 94 ? -3.108 5.119 -21.566 1.00 91.56 94 PRO A O 1
ATOM 692 N N . ALA A 1 95 ? -5.129 4.523 -22.322 1.00 94.88 95 ALA A N 1
ATOM 693 C CA . ALA A 1 95 ? -5.909 5.257 -21.333 1.00 94.88 95 ALA A CA 1
ATOM 694 C C . ALA A 1 95 ? -6.189 4.461 -20.040 1.00 94.88 95 ALA A C 1
ATOM 696 O O . ALA A 1 95 ? -7.027 4.875 -19.240 1.00 94.88 95 ALA A O 1
ATOM 697 N N . ALA A 1 96 ? -5.514 3.325 -19.803 1.00 96.12 96 ALA A N 1
ATOM 698 C CA . ALA A 1 96 ? -5.740 2.502 -18.607 1.00 96.12 96 ALA A CA 1
ATOM 699 C C . ALA A 1 96 ? -5.555 3.296 -17.305 1.00 96.12 96 ALA A C 1
ATOM 701 O O . ALA A 1 96 ? -6.271 3.057 -16.336 1.00 96.12 96 ALA A O 1
ATOM 702 N N . TRP A 1 97 ? -4.643 4.273 -17.292 1.00 95.38 97 TRP A N 1
ATOM 703 C CA . TRP A 1 97 ? -4.382 5.130 -16.135 1.00 95.38 97 TRP A CA 1
ATOM 704 C C . TRP A 1 97 ? -5.639 5.842 -15.608 1.00 95.38 97 TRP A C 1
ATOM 706 O O . TRP A 1 97 ? -5.731 6.038 -14.398 1.00 95.38 97 TRP A O 1
ATOM 716 N N . LEU A 1 98 ? -6.640 6.148 -16.449 1.00 96.94 98 LEU A N 1
ATOM 717 C CA . LEU A 1 98 ? -7.914 6.753 -16.018 1.00 96.94 98 LEU A CA 1
ATOM 718 C C . LEU A 1 98 ? -8.645 5.895 -14.977 1.00 96.94 98 LEU A C 1
ATOM 720 O O . LEU A 1 98 ? -9.250 6.416 -14.041 1.00 96.94 98 LEU A O 1
ATOM 724 N N . PHE A 1 99 ? -8.536 4.570 -15.095 1.00 97.00 99 PHE A N 1
ATOM 725 C CA . PHE A 1 99 ? -9.149 3.617 -14.167 1.00 97.00 99 PHE A CA 1
ATOM 726 C C . PHE A 1 99 ? -8.444 3.563 -12.809 1.00 97.00 99 PHE A C 1
ATOM 728 O O . PHE A 1 99 ? -8.964 2.956 -11.876 1.00 97.00 99 PHE A O 1
ATOM 735 N N . TYR A 1 100 ? -7.291 4.219 -12.671 1.00 96.56 100 TYR A N 1
ATOM 736 C CA . TYR A 1 100 ? -6.657 4.470 -11.383 1.00 96.56 100 TYR A CA 1
ATOM 737 C C . TYR A 1 100 ? -6.839 5.919 -10.924 1.00 96.56 100 TYR A C 1
ATOM 739 O O . TYR A 1 100 ? -7.256 6.163 -9.792 1.00 96.56 100 TYR A O 1
ATOM 747 N N . THR A 1 101 ? -6.548 6.895 -11.784 1.00 96.62 101 THR A N 1
ATOM 748 C CA . THR A 1 101 ? -6.480 8.306 -11.386 1.00 96.62 101 THR A CA 1
ATOM 749 C C . THR A 1 101 ? -7.832 8.871 -10.986 1.00 96.62 101 THR A C 1
ATOM 751 O O . THR A 1 101 ? -7.942 9.476 -9.921 1.00 96.62 101 THR A O 1
ATOM 754 N N . THR A 1 102 ? -8.878 8.628 -11.776 1.00 96.69 102 THR A N 1
ATOM 755 C CA . THR A 1 102 ? -10.233 9.091 -11.468 1.00 96.69 102 THR A CA 1
ATOM 756 C C . THR A 1 102 ? -10.736 8.536 -10.131 1.00 96.69 102 THR A C 1
ATOM 758 O O . THR A 1 102 ? -11.106 9.339 -9.269 1.00 96.69 102 THR A O 1
ATOM 761 N N . PRO A 1 103 ? -10.720 7.210 -9.873 1.00 95.62 103 PRO A N 1
ATOM 762 C CA . PRO A 1 103 ? -11.147 6.703 -8.574 1.00 95.62 103 PRO A CA 1
ATOM 763 C C . PRO A 1 103 ? -10.226 7.137 -7.428 1.00 95.62 103 PRO A C 1
ATOM 765 O O . PRO A 1 103 ? -10.735 7.397 -6.340 1.00 95.62 103 PRO A O 1
ATOM 768 N N . ALA A 1 104 ? -8.913 7.287 -7.642 1.00 96.25 104 ALA A N 1
ATOM 769 C CA . ALA A 1 104 ? -8.006 7.827 -6.626 1.00 96.25 104 ALA A CA 1
ATOM 770 C C . ALA A 1 104 ? -8.400 9.256 -6.209 1.00 96.25 104 ALA A C 1
ATOM 772 O O . ALA A 1 104 ? -8.527 9.534 -5.017 1.00 96.25 104 ALA A O 1
ATOM 773 N N . VAL A 1 105 ? -8.687 10.144 -7.167 1.00 96.94 105 VAL A N 1
ATOM 774 C CA . VAL A 1 105 ? -9.163 11.509 -6.882 1.00 96.94 105 VAL A CA 1
ATOM 775 C C . VAL A 1 105 ? -10.489 11.483 -6.119 1.00 96.94 105 VAL A C 1
ATOM 777 O O . VAL A 1 105 ? -10.641 12.201 -5.131 1.00 96.94 105 VAL A O 1
ATOM 780 N N . VAL A 1 106 ? -11.431 10.617 -6.506 1.00 95.19 106 VAL A N 1
ATOM 781 C CA . VAL A 1 106 ? -12.705 10.459 -5.783 1.00 95.19 106 VAL A CA 1
ATOM 782 C C . VAL A 1 106 ? -12.468 10.020 -4.335 1.00 95.19 106 VAL A C 1
ATOM 784 O O . VAL A 1 106 ? -13.031 10.615 -3.414 1.00 95.19 106 VAL A O 1
ATOM 787 N N . VAL A 1 107 ? -11.605 9.023 -4.103 1.00 93.94 107 VAL A N 1
ATOM 788 C CA . VAL A 1 107 ? -11.251 8.576 -2.744 1.00 93.94 107 VAL A CA 1
ATOM 789 C C . VAL A 1 107 ? -10.640 9.709 -1.940 1.00 93.94 107 VAL A C 1
ATOM 791 O O . VAL A 1 107 ? -11.016 9.892 -0.780 1.00 93.94 107 VAL A O 1
ATOM 794 N N . ALA A 1 108 ? -9.728 10.474 -2.539 1.00 95.12 108 ALA A N 1
ATOM 795 C CA . ALA A 1 108 ? -9.108 11.605 -1.877 1.00 95.12 108 ALA A CA 1
ATOM 796 C C . ALA A 1 108 ? -10.145 12.630 -1.416 1.00 95.12 108 ALA A C 1
ATOM 798 O O . ALA A 1 108 ? -10.242 12.912 -0.223 1.00 95.12 108 ALA A O 1
ATOM 799 N N . VAL A 1 109 ? -10.981 13.116 -2.336 1.00 95.25 109 VAL A N 1
ATOM 800 C CA . VAL A 1 109 ? -12.003 14.127 -2.042 1.00 95.25 109 VAL A CA 1
ATOM 801 C C . VAL A 1 109 ? -12.941 13.653 -0.933 1.00 95.25 109 VAL A C 1
ATOM 803 O O . VAL A 1 109 ? -13.132 14.358 0.059 1.00 95.25 109 VAL A O 1
ATOM 806 N N . LEU A 1 110 ? -13.484 12.438 -1.045 1.00 93.56 110 LEU A N 1
ATOM 807 C CA . LEU A 1 110 ? -14.400 11.899 -0.037 1.00 93.56 110 LEU A CA 1
ATOM 808 C C . LEU A 1 110 ? -13.720 11.733 1.327 1.00 93.56 110 LEU A C 1
ATOM 810 O O . LEU A 1 110 ? -14.304 12.059 2.364 1.00 93.56 110 LEU A O 1
ATOM 814 N N . THR A 1 111 ? -12.474 11.259 1.334 1.00 92.62 111 THR A N 1
ATOM 815 C CA . THR A 1 111 ? -11.717 11.057 2.571 1.00 92.62 111 THR A CA 1
ATOM 816 C C . THR A 1 111 ? -11.385 12.393 3.236 1.00 92.62 111 THR A C 1
ATOM 818 O O . THR A 1 111 ? -11.608 12.527 4.439 1.00 92.62 111 THR A O 1
ATOM 821 N N . ALA A 1 112 ? -10.940 13.405 2.483 1.00 94.50 112 ALA A N 1
ATOM 822 C CA . ALA A 1 112 ? -10.672 14.747 3.000 1.00 94.50 112 ALA A CA 1
ATOM 823 C C . ALA A 1 112 ? -11.929 15.397 3.589 1.00 94.50 112 ALA A C 1
ATOM 825 O O . ALA A 1 112 ? -11.917 15.831 4.743 1.00 94.50 112 ALA A O 1
ATOM 826 N N . LEU A 1 113 ? -13.032 15.413 2.831 1.00 93.88 113 LEU A N 1
ATOM 827 C CA . LEU A 1 113 ? -14.285 16.047 3.251 1.00 93.88 113 LEU A CA 1
ATOM 828 C C . LEU A 1 113 ? -14.808 15.471 4.563 1.00 93.88 113 LEU A C 1
ATOM 830 O O . LEU A 1 113 ? -15.221 16.209 5.461 1.00 93.88 113 LEU A O 1
ATOM 834 N N . GLY A 1 114 ? -14.782 14.148 4.709 1.00 90.88 114 GLY A N 1
ATOM 835 C CA . GLY A 1 114 ? -15.216 13.549 5.956 1.00 90.88 114 GLY A CA 1
ATOM 836 C C . GLY A 1 114 ? -14.166 13.674 7.073 1.00 90.88 114 GLY A C 1
ATOM 837 O O . GLY A 1 114 ? -14.548 13.767 8.242 1.00 90.88 114 GLY A O 1
ATOM 838 N N . ALA A 1 115 ? -12.866 13.716 6.754 1.00 92.25 115 ALA A N 1
ATOM 839 C CA . ALA A 1 115 ? -11.805 13.903 7.743 1.00 92.25 115 ALA A CA 1
ATOM 840 C C . ALA A 1 115 ? -11.917 15.255 8.458 1.00 92.25 115 ALA A C 1
ATOM 842 O O . ALA A 1 115 ? -11.749 15.302 9.677 1.00 92.25 115 ALA A O 1
ATOM 843 N N . VAL A 1 116 ? -12.283 16.333 7.748 1.00 92.81 116 VAL A N 1
ATOM 844 C CA . VAL A 1 116 ? -12.538 17.663 8.349 1.00 92.81 116 VAL A CA 1
ATOM 845 C C . VAL A 1 116 ? -13.572 17.579 9.477 1.00 92.81 116 VAL A C 1
ATOM 847 O O . VAL A 1 116 ? -13.461 18.281 10.480 1.00 92.81 116 VAL A O 1
ATOM 850 N N . ARG A 1 117 ? -14.547 16.668 9.364 1.00 91.19 117 ARG A N 1
ATOM 851 C CA . ARG A 1 117 ? -15.622 16.486 10.351 1.00 91.19 117 ARG A CA 1
ATOM 852 C C . ARG A 1 117 ? -15.187 15.691 11.591 1.00 91.19 117 ARG A C 1
ATOM 854 O O . ARG A 1 117 ? -15.985 15.514 12.516 1.00 91.19 117 ARG A O 1
ATOM 861 N N . LEU A 1 118 ? -13.970 15.143 11.636 1.00 90.56 118 LEU A N 1
ATOM 862 C CA . LEU A 1 118 ? -13.479 14.354 12.771 1.00 90.56 118 LEU A CA 1
ATOM 863 C C . LEU A 1 118 ? -12.942 15.245 13.898 1.00 90.56 118 LEU A C 1
ATOM 865 O O . LEU A 1 118 ? -12.106 16.119 13.681 1.00 90.56 118 LEU A O 1
ATOM 869 N N . ARG A 1 119 ? -13.368 14.949 15.134 1.00 90.75 119 ARG A N 1
ATOM 870 C CA . ARG A 1 119 ? -12.852 15.595 16.355 1.00 90.75 119 ARG A CA 1
ATOM 871 C C . ARG A 1 119 ? -11.504 15.028 16.808 1.00 90.75 119 ARG A C 1
ATOM 873 O O . ARG A 1 119 ? -10.702 15.747 17.386 1.00 90.75 119 ARG A O 1
ATOM 880 N N . ASN A 1 120 ? -11.252 13.740 16.568 1.00 91.38 120 ASN A N 1
ATOM 881 C CA . ASN A 1 120 ? -9.990 13.108 16.946 1.00 91.38 120 ASN A CA 1
ATOM 882 C C . ASN A 1 120 ? -8.879 13.562 15.988 1.00 91.38 120 ASN A C 1
ATOM 884 O O . ASN A 1 120 ? -8.878 13.177 14.819 1.00 91.38 120 ASN A O 1
ATOM 888 N N . THR A 1 121 ? -7.931 14.348 16.499 1.00 92.12 121 THR A N 1
ATOM 889 C CA . THR A 1 121 ? -6.831 14.937 15.722 1.00 92.12 121 THR A CA 1
ATOM 890 C C . THR A 1 121 ? -5.953 13.895 15.032 1.00 92.12 121 THR A C 1
ATOM 892 O O . THR A 1 121 ? -5.546 14.113 13.895 1.00 92.12 121 THR A O 1
ATOM 895 N N . ILE A 1 122 ? -5.693 12.751 15.673 1.00 92.06 122 ILE A N 1
ATOM 896 C CA . ILE A 1 122 ? -4.848 11.684 15.113 1.00 92.06 122 ILE A CA 1
ATOM 897 C C . ILE A 1 122 ? -5.567 11.001 13.954 1.00 92.06 122 ILE A C 1
ATOM 899 O O . ILE A 1 122 ? -4.987 10.826 12.884 1.00 92.06 122 ILE A O 1
ATOM 903 N N . ALA A 1 123 ? -6.845 10.665 14.141 1.00 92.06 123 ALA A N 1
ATOM 904 C CA . ALA A 1 123 ? -7.656 10.095 13.071 1.00 92.06 123 ALA A CA 1
ATOM 905 C C . ALA A 1 123 ? -7.784 11.084 11.905 1.00 92.06 123 ALA A C 1
ATOM 907 O O . ALA A 1 123 ? -7.524 10.725 10.762 1.00 92.06 123 ALA A O 1
ATOM 908 N N . ARG A 1 124 ? -8.099 12.355 12.193 1.00 93.31 124 ARG A N 1
ATOM 909 C CA . ARG A 1 124 ? -8.181 13.419 11.185 1.00 93.31 124 ARG A CA 1
ATOM 910 C C . ARG A 1 124 ? -6.889 13.540 10.384 1.00 93.31 124 ARG A C 1
ATOM 912 O O . ARG A 1 124 ? -6.950 13.544 9.161 1.00 93.31 124 ARG A O 1
ATOM 919 N N . ALA A 1 125 ? -5.739 13.603 11.055 1.00 93.06 125 ALA A N 1
ATOM 920 C CA . ALA A 1 125 ? -4.447 13.646 10.384 1.00 93.06 125 ALA A CA 1
ATOM 921 C C . ALA A 1 125 ? -4.245 12.408 9.504 1.00 93.06 125 ALA A C 1
ATOM 923 O O . ALA A 1 125 ? -3.919 12.557 8.335 1.00 93.06 125 ALA A O 1
ATOM 924 N N . SER A 1 126 ? -4.513 11.208 10.017 1.00 93.94 126 SER A N 1
ATOM 925 C CA . SER A 1 126 ? -4.341 9.958 9.266 1.00 93.94 126 SER A CA 1
ATOM 926 C C . SER A 1 126 ? -5.184 9.943 7.984 1.00 93.94 126 SER A C 1
ATOM 928 O O . SER A 1 126 ? -4.646 9.717 6.905 1.00 93.94 126 SER A O 1
ATOM 930 N N . TYR A 1 127 ? -6.473 10.290 8.054 1.00 94.25 127 TYR A N 1
ATOM 931 C CA . TYR A 1 127 ? -7.330 10.368 6.864 1.00 94.25 127 TYR A CA 1
ATOM 932 C C . TYR A 1 127 ? -6.931 11.489 5.896 1.00 94.25 127 TYR A C 1
ATOM 934 O O . TYR A 1 127 ? -6.987 11.291 4.684 1.00 94.25 127 TYR A O 1
ATOM 942 N N . MET A 1 128 ? -6.481 12.643 6.396 1.00 94.38 128 MET A N 1
ATOM 943 C CA . MET A 1 128 ? -5.948 13.704 5.532 1.00 94.38 128 MET A CA 1
ATOM 944 C C . MET A 1 128 ? -4.703 13.248 4.767 1.00 94.38 128 MET A C 1
ATOM 946 O O . MET A 1 128 ? -4.564 13.565 3.589 1.00 94.38 128 MET A O 1
ATOM 950 N N . HIS A 1 129 ? -3.837 12.450 5.396 1.00 93.25 129 HIS A N 1
ATOM 951 C CA . HIS A 1 129 ? -2.677 11.871 4.720 1.00 93.25 129 HIS A CA 1
ATOM 952 C C . HIS A 1 129 ? -3.089 10.839 3.679 1.00 93.25 129 HIS A C 1
ATOM 954 O O . HIS A 1 129 ? -2.598 10.906 2.561 1.00 93.25 129 HIS A O 1
ATOM 960 N N . ILE A 1 130 ? -4.048 9.960 3.994 1.00 93.75 130 ILE A N 1
ATOM 961 C CA . ILE A 1 130 ? -4.625 9.038 3.004 1.00 93.75 130 ILE A CA 1
ATOM 962 C C . ILE A 1 130 ? -5.124 9.825 1.785 1.00 93.75 130 ILE A C 1
ATOM 964 O O . ILE A 1 130 ? -4.782 9.485 0.655 1.00 93.75 130 ILE A O 1
ATOM 968 N N . SER A 1 131 ? -5.879 10.907 2.005 1.00 94.81 131 SER A N 1
ATOM 969 C CA . SER A 1 131 ? -6.348 11.772 0.920 1.00 94.81 131 SER A CA 1
ATOM 970 C C . SER A 1 131 ? -5.197 12.349 0.097 1.00 94.81 131 SER A C 1
ATOM 972 O O . SER A 1 131 ? -5.209 12.237 -1.126 1.00 94.81 131 SER A O 1
ATOM 974 N N . LEU A 1 132 ? -4.202 12.952 0.750 1.00 94.88 132 LEU A N 1
ATOM 975 C CA . LEU A 1 132 ? -3.043 13.533 0.074 1.00 94.88 132 LEU A CA 1
ATOM 976 C C . LEU A 1 132 ? -2.310 12.489 -0.780 1.00 94.88 132 LEU A C 1
ATOM 978 O O . LEU A 1 132 ? -1.982 12.759 -1.932 1.00 94.88 132 LEU A O 1
ATOM 982 N N . SER A 1 133 ? -2.109 11.284 -0.252 1.00 95.25 133 SER A N 1
ATOM 983 C CA . SER A 1 133 ? -1.457 10.184 -0.965 1.00 95.25 133 SER A CA 1
ATOM 984 C C . SER A 1 133 ? -2.239 9.737 -2.195 1.00 95.25 133 SER A C 1
ATOM 986 O O . SER A 1 133 ? -1.641 9.487 -3.237 1.00 95.25 133 SER A O 1
ATOM 988 N N . TYR A 1 134 ? -3.571 9.697 -2.138 1.00 96.12 134 TYR A N 1
ATOM 989 C CA . TYR A 1 134 ? -4.384 9.416 -3.323 1.00 96.12 134 TYR A CA 1
ATOM 990 C C . TYR A 1 134 ? -4.298 10.523 -4.382 1.00 96.12 134 TYR A C 1
ATOM 992 O O . TYR A 1 134 ? -4.162 10.207 -5.561 1.00 96.12 134 TYR A O 1
ATOM 1000 N N . ILE A 1 135 ? -4.306 11.803 -3.988 1.00 96.38 135 ILE A N 1
ATOM 1001 C CA . ILE A 1 135 ? -4.134 12.918 -4.939 1.00 96.38 135 ILE A CA 1
ATOM 1002 C C . ILE A 1 135 ? -2.771 12.815 -5.615 1.00 96.38 135 ILE A C 1
ATOM 1004 O O . ILE A 1 135 ? -2.687 12.779 -6.840 1.00 96.38 135 ILE A O 1
ATOM 1008 N N . VAL A 1 136 ? -1.700 12.721 -4.830 1.00 95.19 136 VAL A N 1
ATOM 1009 C CA . VAL A 1 136 ? -0.342 12.721 -5.379 1.00 95.19 136 VAL A CA 1
ATOM 1010 C C . VAL A 1 136 ? -0.090 11.466 -6.209 1.00 95.19 136 VAL A C 1
ATOM 1012 O O . VAL A 1 136 ? 0.439 11.562 -7.313 1.00 95.19 136 VAL A O 1
ATOM 1015 N N . SER A 1 137 ? -0.527 10.297 -5.737 1.00 96.00 137 SER A N 1
ATOM 1016 C CA . SER A 1 137 ? -0.401 9.066 -6.517 1.00 96.00 137 SER A CA 1
ATOM 1017 C C . SER A 1 137 ? -1.225 9.091 -7.799 1.00 96.00 137 SER A C 1
ATOM 1019 O O . SER A 1 137 ? -0.786 8.497 -8.772 1.00 96.00 137 SER A O 1
ATOM 1021 N N . SER A 1 138 ? -2.366 9.790 -7.858 1.00 96.75 138 SER A N 1
ATOM 1022 C CA . SER A 1 138 ? -3.118 9.941 -9.113 1.00 96.75 138 SER A CA 1
ATOM 1023 C C . SER A 1 138 ? -2.292 10.669 -10.179 1.00 96.75 138 SER A C 1
ATOM 1025 O O . SER A 1 138 ? -2.197 10.205 -11.313 1.00 96.75 138 SER A O 1
ATOM 1027 N N . VAL A 1 139 ? -1.604 11.748 -9.798 1.00 96.62 139 VAL A N 1
ATOM 1028 C CA . VAL A 1 139 ? -0.739 12.511 -10.705 1.00 96.62 139 VAL A CA 1
ATOM 1029 C C . VAL A 1 139 ? 0.491 11.690 -11.089 1.00 96.62 139 VAL A C 1
ATOM 1031 O O . VAL A 1 139 ? 0.786 11.529 -12.272 1.00 96.62 139 VAL A O 1
ATOM 1034 N N . LEU A 1 140 ? 1.186 11.114 -10.103 1.00 95.62 140 LEU A N 1
ATOM 1035 C CA . LEU A 1 140 ? 2.415 10.360 -10.354 1.00 95.62 140 LEU A CA 1
ATOM 1036 C C . LEU A 1 140 ? 2.168 9.056 -11.113 1.00 95.62 140 LEU A C 1
ATOM 1038 O O . LEU A 1 140 ? 2.983 8.698 -11.955 1.00 95.62 140 LEU A O 1
ATOM 1042 N N . ALA A 1 141 ? 1.058 8.357 -10.870 1.00 95.31 141 ALA A N 1
ATOM 1043 C CA . ALA A 1 141 ? 0.713 7.155 -11.622 1.00 95.31 141 ALA A CA 1
ATOM 1044 C C . ALA A 1 141 ? 0.409 7.477 -13.089 1.00 95.31 141 ALA A C 1
ATOM 1046 O O . ALA A 1 141 ? 0.824 6.713 -13.952 1.00 95.31 141 ALA A O 1
ATOM 1047 N N . PHE A 1 142 ? -0.257 8.600 -13.386 1.00 96.25 142 PHE A N 1
ATOM 1048 C CA . PHE A 1 142 ? -0.461 9.048 -14.767 1.00 96.25 142 PHE A CA 1
ATOM 1049 C C . PHE A 1 142 ? 0.867 9.330 -15.475 1.00 96.25 142 PHE A C 1
ATOM 1051 O O . PHE A 1 142 ? 1.113 8.772 -16.545 1.00 96.25 142 PHE A O 1
ATOM 1058 N N . ILE A 1 143 ? 1.728 10.148 -14.861 1.00 95.81 143 ILE A N 1
ATOM 1059 C CA . ILE A 1 143 ? 3.034 10.507 -15.430 1.00 95.81 143 ILE A CA 1
ATOM 1060 C C . ILE A 1 143 ? 3.873 9.242 -15.638 1.00 95.81 143 ILE A C 1
ATOM 1062 O O . ILE A 1 143 ? 4.317 8.967 -16.747 1.00 95.81 143 ILE A O 1
ATOM 1066 N N . ALA A 1 144 ? 4.021 8.422 -14.596 1.00 95.00 144 ALA A N 1
ATOM 1067 C CA . ALA A 1 144 ? 4.871 7.239 -14.636 1.00 95.00 144 ALA A CA 1
ATOM 1068 C C . ALA A 1 144 ? 4.338 6.133 -15.557 1.00 95.00 144 ALA A C 1
ATOM 1070 O O . ALA A 1 144 ? 5.133 5.411 -16.153 1.00 95.00 144 ALA A O 1
ATOM 1071 N N . TYR A 1 145 ? 3.013 5.983 -15.682 1.00 95.62 145 TYR A N 1
ATOM 1072 C CA . TYR A 1 145 ? 2.421 5.048 -16.640 1.00 95.62 145 TYR A CA 1
ATOM 1073 C C . TYR A 1 145 ? 2.638 5.509 -18.081 1.00 95.62 145 TYR A C 1
ATOM 1075 O O . TYR A 1 145 ? 2.921 4.682 -18.943 1.00 95.62 145 TYR A O 1
ATOM 1083 N N . SER A 1 146 ? 2.522 6.812 -18.339 1.00 94.19 146 SER A N 1
ATOM 1084 C CA . SER A 1 146 ? 2.701 7.375 -19.681 1.00 94.19 146 SER A CA 1
ATOM 1085 C C . SER A 1 146 ? 4.161 7.323 -20.137 1.00 94.19 146 SER A C 1
ATOM 1087 O O . SER A 1 146 ? 4.418 7.051 -21.303 1.00 94.19 146 SER A O 1
ATOM 1089 N N . ASP A 1 147 ? 5.100 7.545 -19.216 1.00 93.06 147 ASP A N 1
ATOM 1090 C CA . ASP A 1 147 ? 6.538 7.590 -19.501 1.00 93.06 147 ASP A CA 1
ATOM 1091 C C . ASP A 1 147 ? 7.200 6.199 -19.481 1.00 93.06 147 ASP A C 1
ATOM 1093 O O . ASP A 1 147 ? 7.846 5.779 -20.438 1.00 93.06 147 ASP A O 1
ATOM 1097 N N . ALA A 1 148 ? 6.983 5.431 -18.409 1.00 91.44 148 ALA A N 1
ATOM 1098 C CA . ALA A 1 148 ? 7.695 4.178 -18.137 1.00 91.44 148 ALA A CA 1
ATOM 1099 C C . ALA A 1 148 ? 6.762 2.953 -18.025 1.00 91.44 148 ALA A C 1
ATOM 1101 O O . ALA A 1 148 ? 7.155 1.878 -17.543 1.00 91.44 148 ALA A O 1
ATOM 1102 N N . GLY A 1 149 ? 5.506 3.093 -18.459 1.00 93.31 149 GLY A N 1
ATOM 1103 C CA . GLY A 1 149 ? 4.517 2.022 -18.460 1.00 93.31 149 GLY A CA 1
ATOM 1104 C C . GLY A 1 149 ? 4.190 1.492 -17.063 1.00 93.31 149 GLY A C 1
ATOM 1105 O O . GLY A 1 149 ? 4.320 2.157 -16.032 1.00 93.31 149 GLY A O 1
ATOM 1106 N N . ILE A 1 150 ? 3.774 0.227 -17.007 1.00 94.06 150 ILE A N 1
ATOM 1107 C CA . ILE A 1 150 ? 3.303 -0.388 -15.761 1.00 94.06 150 ILE A CA 1
ATOM 1108 C C . ILE A 1 150 ? 4.391 -0.527 -14.687 1.00 94.06 150 ILE A C 1
ATOM 1110 O O . ILE A 1 150 ? 4.086 -0.527 -13.496 1.00 94.06 150 ILE A O 1
ATOM 1114 N N . ARG A 1 151 ? 5.666 -0.608 -15.091 1.00 92.12 151 ARG A N 1
ATOM 1115 C CA . ARG A 1 151 ? 6.800 -0.651 -14.157 1.00 92.12 151 ARG A CA 1
ATOM 1116 C C . ARG A 1 151 ? 6.972 0.693 -13.455 1.00 92.12 151 ARG A C 1
ATOM 1118 O O . ARG A 1 151 ? 7.062 0.715 -12.229 1.00 92.12 151 ARG A O 1
ATOM 1125 N N . GLY A 1 152 ? 6.944 1.791 -14.214 1.00 92.62 152 GLY A N 1
ATOM 1126 C CA . GLY A 1 152 ? 6.959 3.145 -13.659 1.00 92.62 152 GLY A CA 1
ATOM 1127 C C . GLY A 1 152 ? 5.785 3.377 -12.715 1.00 92.62 152 GLY A C 1
ATOM 1128 O O . GLY A 1 152 ? 5.979 3.795 -11.574 1.00 92.62 152 GLY A O 1
ATOM 1129 N N . ALA A 1 153 ? 4.575 3.011 -13.144 1.00 94.44 153 ALA A N 1
ATOM 1130 C CA . ALA A 1 153 ? 3.381 3.109 -12.309 1.00 94.44 153 ALA A CA 1
ATOM 1131 C C . ALA A 1 153 ? 3.514 2.310 -10.999 1.00 94.44 153 ALA A C 1
ATOM 1133 O O . ALA A 1 153 ? 3.192 2.828 -9.934 1.00 94.44 153 ALA A O 1
ATOM 1134 N N . ALA A 1 154 ? 4.033 1.079 -11.034 1.00 94.19 154 ALA A N 1
ATOM 1135 C CA . ALA A 1 154 ? 4.247 0.271 -9.832 1.00 94.19 154 ALA A CA 1
ATOM 1136 C C . ALA A 1 154 ? 5.218 0.936 -8.835 1.00 94.19 154 ALA A C 1
ATOM 1138 O O . ALA A 1 154 ? 4.947 0.979 -7.630 1.00 94.19 154 ALA A O 1
ATOM 1139 N N . VAL A 1 155 ? 6.323 1.502 -9.325 1.00 93.56 155 VAL A N 1
ATOM 1140 C CA . VAL A 1 155 ? 7.279 2.256 -8.498 1.00 93.56 155 VAL A CA 1
ATOM 1141 C C . VAL A 1 155 ? 6.606 3.491 -7.897 1.00 93.56 155 VAL A C 1
ATOM 1143 O O . VAL A 1 155 ? 6.636 3.682 -6.679 1.00 93.56 155 VAL A O 1
ATOM 1146 N N . ALA A 1 156 ? 5.926 4.281 -8.730 1.00 94.19 156 ALA A N 1
ATOM 1147 C CA . ALA A 1 156 ? 5.217 5.483 -8.312 1.00 94.19 156 ALA A CA 1
ATOM 1148 C C . A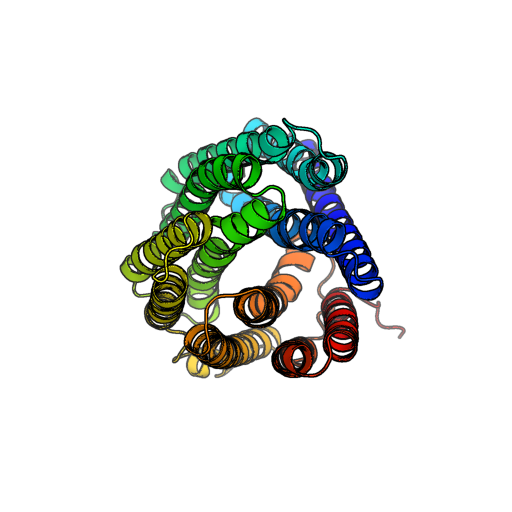LA A 1 156 ? 4.186 5.175 -7.219 1.00 94.19 156 ALA A C 1
ATOM 1150 O O . ALA A 1 156 ? 4.192 5.812 -6.168 1.00 94.19 156 ALA A O 1
ATOM 1151 N N . LEU A 1 157 ? 3.337 4.165 -7.417 1.00 96.00 157 LEU A N 1
ATOM 1152 C CA . LEU A 1 157 ? 2.303 3.749 -6.464 1.00 96.00 157 LEU A CA 1
ATOM 1153 C C . LEU A 1 157 ? 2.888 3.243 -5.142 1.00 96.00 157 LEU A C 1
ATOM 1155 O O . LEU A 1 157 ? 2.313 3.479 -4.079 1.00 96.00 157 LEU A O 1
ATOM 1159 N N . THR A 1 158 ? 4.049 2.591 -5.180 1.00 95.38 158 THR A N 1
ATOM 1160 C CA . THR A 1 158 ? 4.723 2.121 -3.964 1.00 95.38 158 THR A CA 1
ATOM 1161 C C . THR A 1 158 ? 5.096 3.289 -3.053 1.00 95.38 158 THR A C 1
ATOM 1163 O O . THR A 1 158 ? 4.722 3.307 -1.878 1.00 95.38 158 THR A O 1
ATOM 1166 N N . TYR A 1 159 ? 5.779 4.293 -3.606 1.00 95.00 159 TYR A N 1
ATOM 1167 C CA . TYR A 1 159 ? 6.281 5.429 -2.834 1.00 95.00 159 TYR A CA 1
ATOM 1168 C C . TYR A 1 159 ? 5.226 6.513 -2.582 1.00 95.00 159 TYR A C 1
ATOM 1170 O O . TYR A 1 159 ? 5.263 7.175 -1.548 1.00 95.00 159 TYR A O 1
ATOM 1178 N N . SER A 1 160 ? 4.257 6.689 -3.482 1.00 95.50 160 SER A N 1
ATOM 1179 C CA . SER A 1 160 ? 3.244 7.747 -3.361 1.00 95.50 160 SER A CA 1
ATOM 1180 C C . SER A 1 160 ? 1.948 7.324 -2.674 1.00 95.50 160 SER A C 1
ATOM 1182 O O . SER A 1 160 ? 1.241 8.185 -2.151 1.00 95.50 160 SER A O 1
ATOM 1184 N N . LEU A 1 161 ? 1.649 6.019 -2.633 1.00 96.00 161 LEU A N 1
ATOM 1185 C CA . LEU A 1 161 ? 0.439 5.488 -2.006 1.00 96.00 161 LEU A CA 1
ATOM 1186 C C . LEU A 1 161 ? 0.739 4.459 -0.913 1.00 96.00 161 LEU A C 1
ATOM 1188 O O . LEU A 1 161 ? 0.360 4.690 0.232 1.00 96.00 161 LEU A O 1
ATOM 1192 N N . LEU A 1 162 ? 1.386 3.331 -1.234 1.00 96.81 162 LEU A N 1
ATOM 1193 C CA . LEU A 1 162 ? 1.481 2.194 -0.302 1.00 96.81 162 LEU A CA 1
ATOM 1194 C C . LEU A 1 162 ? 2.219 2.553 0.994 1.00 96.81 162 LEU A C 1
ATOM 1196 O O . LEU A 1 162 ? 1.698 2.290 2.079 1.00 96.81 162 LEU A O 1
ATOM 1200 N N . LEU A 1 163 ? 3.395 3.182 0.895 1.00 95.44 163 LEU A N 1
ATOM 1201 C CA . LEU A 1 163 ? 4.152 3.622 2.070 1.00 95.44 163 LEU A CA 1
ATOM 1202 C C . LEU A 1 163 ? 3.378 4.659 2.908 1.00 95.44 163 LEU A C 1
ATOM 1204 O O . LEU A 1 163 ? 3.142 4.396 4.090 1.00 95.44 163 LEU A O 1
ATOM 1208 N N . PRO A 1 164 ? 2.891 5.781 2.341 1.00 96.06 164 PRO A N 1
ATOM 1209 C CA . PRO A 1 164 ? 2.074 6.725 3.100 1.00 96.06 164 PRO A CA 1
ATOM 1210 C C . PRO A 1 164 ? 0.815 6.128 3.741 1.00 96.06 164 PRO A C 1
ATOM 1212 O O . PRO A 1 164 ? 0.468 6.488 4.868 1.00 96.06 164 PRO A O 1
ATOM 1215 N N . LEU A 1 165 ? 0.137 5.194 3.065 1.00 94.81 165 LEU A N 1
ATOM 1216 C CA . LEU A 1 165 ? -1.048 4.533 3.611 1.00 94.81 165 LEU A CA 1
ATOM 1217 C C . LEU A 1 165 ? -0.688 3.696 4.844 1.00 94.81 165 LEU A C 1
ATOM 1219 O O . LEU A 1 165 ? -1.382 3.756 5.861 1.00 94.81 165 LEU A O 1
ATOM 1223 N N . VAL A 1 166 ? 0.424 2.958 4.771 1.00 94.94 166 VAL A N 1
ATOM 1224 C CA . VAL A 1 166 ? 0.986 2.231 5.911 1.00 94.94 166 VAL A CA 1
ATOM 1225 C C . VAL A 1 166 ? 1.283 3.189 7.062 1.00 94.94 166 VAL A C 1
ATOM 1227 O O . VAL A 1 166 ? 0.889 2.909 8.194 1.00 94.94 166 VAL A O 1
ATOM 1230 N N . TYR A 1 167 ? 1.906 4.340 6.797 1.00 95.38 167 TYR A N 1
ATOM 1231 C CA . TYR A 1 167 ? 2.211 5.318 7.841 1.00 95.38 167 TYR A CA 1
ATOM 1232 C C . TYR A 1 167 ? 0.944 5.840 8.519 1.00 95.38 167 TYR A C 1
ATOM 1234 O O . TYR A 1 167 ? 0.853 5.802 9.746 1.00 95.38 167 TYR A O 1
ATOM 1242 N N . ALA A 1 168 ? -0.057 6.255 7.740 1.00 94.38 168 ALA A N 1
ATOM 1243 C CA . ALA A 1 168 ? -1.318 6.773 8.263 1.00 94.38 168 ALA A CA 1
ATOM 1244 C C . ALA A 1 168 ? -2.050 5.739 9.138 1.00 94.38 168 ALA A C 1
ATOM 1246 O O . ALA A 1 168 ? -2.446 6.036 10.269 1.00 94.38 168 ALA A O 1
ATOM 1247 N N . VAL A 1 169 ? -2.185 4.501 8.652 1.00 92.06 169 VAL A N 1
ATOM 1248 C CA . VAL A 1 169 ? -2.868 3.427 9.391 1.00 92.06 169 VAL A CA 1
ATOM 1249 C C . VAL A 1 169 ? -2.085 3.037 10.643 1.00 92.06 169 VAL A C 1
ATOM 1251 O O . VAL A 1 169 ? -2.680 2.846 11.709 1.00 92.06 169 VAL A O 1
ATOM 1254 N N . SER A 1 170 ? -0.759 2.943 10.558 1.00 92.00 170 SER A N 1
ATOM 1255 C CA . SER A 1 170 ? 0.086 2.582 11.695 1.00 92.00 170 SER A CA 1
ATOM 1256 C C . SER A 1 170 ? 0.110 3.667 12.773 1.00 92.00 170 SER A C 1
ATOM 12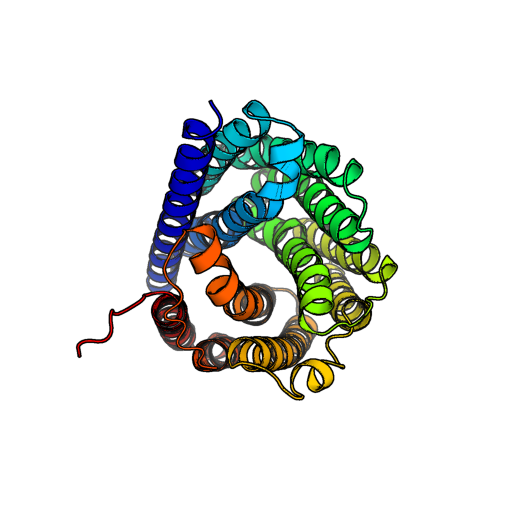58 O O . SER A 1 170 ? -0.018 3.329 13.945 1.00 92.00 170 SER A O 1
ATOM 1260 N N . PHE A 1 171 ? 0.172 4.958 12.422 1.00 93.62 171 PHE A N 1
ATOM 1261 C CA . PHE A 1 171 ? 0.077 6.051 13.403 1.00 93.62 171 PHE A CA 1
ATOM 1262 C C . PHE A 1 171 ? -1.217 5.958 14.216 1.00 93.62 171 PHE A C 1
ATOM 1264 O O . PHE A 1 171 ? -1.192 6.004 15.446 1.00 93.62 171 PHE A O 1
ATOM 1271 N N . GLN A 1 172 ? -2.356 5.772 13.546 1.00 92.19 172 GLN A N 1
ATOM 1272 C CA . GLN A 1 172 ? -3.635 5.676 14.239 1.00 92.19 172 GLN A CA 1
ATOM 1273 C C . GLN A 1 172 ? -3.758 4.377 15.050 1.00 92.19 172 GLN A C 1
ATOM 1275 O O . GLN A 1 172 ? -4.136 4.405 16.224 1.00 92.19 172 GLN A O 1
ATOM 1280 N N . SER A 1 173 ? -3.453 3.225 14.448 1.00 89.56 173 SER A N 1
ATOM 1281 C CA . SER A 1 173 ? -3.625 1.912 15.087 1.00 89.56 173 SER A CA 1
ATOM 1282 C C . SER A 1 173 ? -2.666 1.687 16.255 1.00 89.56 173 SER A C 1
ATOM 1284 O O . SER A 1 173 ? -3.090 1.133 17.272 1.00 89.56 173 SER A O 1
ATOM 1286 N N . PHE A 1 174 ? -1.418 2.151 16.164 1.00 90.12 174 PHE A N 1
ATOM 1287 C CA . PHE A 1 174 ? -0.434 2.021 17.237 1.00 90.12 174 PHE A CA 1
ATOM 1288 C C . PHE A 1 174 ? -0.824 2.872 18.444 1.00 90.12 174 PHE A C 1
ATOM 1290 O O . PHE A 1 174 ? -0.848 2.368 19.568 1.00 90.12 174 PHE A O 1
ATOM 1297 N N . THR A 1 175 ? -1.269 4.114 18.227 1.00 89.94 175 THR A N 1
ATOM 1298 C CA . THR A 1 175 ? -1.787 4.950 19.317 1.00 89.94 175 THR A CA 1
ATOM 1299 C C . THR A 1 175 ? -3.009 4.339 19.989 1.00 89.94 175 THR A C 1
ATOM 1301 O O . THR A 1 175 ? -3.059 4.273 21.215 1.00 89.94 175 THR A O 1
ATOM 1304 N N . MET A 1 176 ? -3.981 3.848 19.216 1.00 88.31 176 MET A N 1
ATOM 1305 C CA . MET A 1 176 ? -5.192 3.244 19.786 1.00 88.31 176 MET A CA 1
ATOM 1306 C C . MET A 1 176 ? -4.907 1.928 20.523 1.00 88.31 176 MET A C 1
ATOM 1308 O O . MET A 1 176 ? -5.555 1.632 21.524 1.00 88.31 176 MET A O 1
ATOM 1312 N N . THR A 1 177 ? -3.953 1.131 20.039 1.00 88.50 177 THR A N 1
ATOM 1313 C CA . THR A 1 177 ? -3.673 -0.203 20.594 1.00 88.50 177 THR A CA 1
ATOM 1314 C C . THR A 1 177 ? -2.745 -0.143 21.803 1.00 88.50 177 THR A C 1
ATOM 1316 O O . THR A 1 177 ? -2.945 -0.887 22.764 1.00 88.50 177 THR A O 1
ATOM 1319 N N . CYS A 1 178 ? -1.745 0.739 21.760 1.00 87.50 178 CYS A N 1
ATOM 1320 C CA . CYS A 1 178 ? -0.677 0.823 22.753 1.00 87.50 178 CYS A CA 1
ATOM 1321 C C . CYS A 1 178 ? -0.793 2.027 23.694 1.00 87.50 178 CYS A C 1
ATOM 1323 O O . CYS A 1 178 ? -0.007 2.135 24.629 1.00 87.50 178 CYS A O 1
ATOM 1325 N N . GLY A 1 179 ? -1.732 2.946 23.449 1.00 86.81 179 GLY A N 1
ATOM 1326 C CA . GLY A 1 179 ? -1.904 4.157 24.259 1.00 86.81 179 GLY A CA 1
ATOM 1327 C C . GLY A 1 179 ? -0.771 5.177 24.101 1.00 86.81 179 GLY A C 1
ATOM 1328 O O . GLY A 1 179 ? -0.622 6.066 24.937 1.00 86.81 179 GLY A O 1
ATOM 1329 N N . LEU A 1 180 ? 0.044 5.060 23.047 1.00 87.00 180 LEU A N 1
ATOM 1330 C CA . LEU A 1 180 ? 1.202 5.921 22.821 1.00 87.00 180 LEU A CA 1
ATOM 1331 C C . LEU A 1 180 ? 0.847 7.107 21.933 1.00 87.00 180 LEU A C 1
ATOM 1333 O O . LEU A 1 180 ? 0.398 6.942 20.798 1.00 87.00 180 LEU A O 1
ATOM 1337 N N . LYS A 1 181 ? 1.075 8.318 22.450 1.00 90.81 181 LYS A N 1
ATOM 1338 C CA . LYS A 1 181 ? 0.899 9.552 21.679 1.00 90.81 181 LYS A CA 1
ATOM 1339 C C . LYS A 1 181 ? 2.010 9.656 20.623 1.00 90.81 181 LYS A C 1
ATOM 1341 O O . LYS A 1 181 ? 3.183 9.620 21.015 1.00 90.81 181 LYS A O 1
ATOM 1346 N N . PRO A 1 182 ? 1.662 9.791 19.332 1.00 93.19 182 PRO A N 1
ATOM 1347 C CA . PRO A 1 182 ? 2.632 9.902 18.259 1.00 93.19 182 PRO A CA 1
ATOM 1348 C C . PRO A 1 182 ? 3.146 11.344 18.170 1.00 93.19 182 PRO A C 1
ATOM 1350 O O . PRO A 1 182 ? 2.497 12.284 18.638 1.00 93.19 182 PRO A O 1
ATOM 1353 N N . VAL A 1 183 ? 4.288 11.532 17.516 1.00 95.69 183 VAL A N 1
ATOM 1354 C CA . VAL A 1 183 ? 4.807 12.857 17.159 1.00 95.69 183 VAL A CA 1
ATOM 1355 C C . VAL A 1 183 ? 4.177 13.253 15.825 1.00 95.69 183 VAL A C 1
ATOM 1357 O O . VAL A 1 183 ? 4.657 12.898 14.754 1.00 95.69 183 VAL A O 1
ATOM 1360 N N . LEU A 1 184 ? 3.032 13.933 15.891 1.00 92.69 184 LEU A N 1
ATOM 1361 C CA . LEU A 1 184 ? 2.114 14.049 14.753 1.00 92.69 184 LEU A CA 1
ATOM 1362 C C . LEU A 1 184 ? 2.709 14.745 13.519 1.00 92.69 184 LEU A C 1
ATOM 1364 O O . LEU A 1 184 ? 2.363 14.373 12.403 1.00 92.69 184 LEU A O 1
ATOM 1368 N N . TRP A 1 185 ? 3.610 15.715 13.699 1.00 94.56 185 TRP A N 1
ATOM 1369 C CA . TRP A 1 185 ? 4.253 16.431 12.588 1.00 94.56 185 TRP A CA 1
ATOM 1370 C C . TRP A 1 185 ? 5.229 15.553 11.783 1.00 94.56 185 TRP A C 1
ATOM 1372 O O . TRP A 1 185 ? 5.528 15.864 10.632 1.00 94.56 185 TRP A O 1
ATOM 1382 N N . LEU A 1 186 ? 5.674 14.416 12.333 1.00 96.62 186 LEU A N 1
ATOM 1383 C CA . LEU A 1 186 ? 6.510 13.458 11.605 1.00 96.62 186 LEU A CA 1
ATOM 1384 C C . LEU A 1 186 ? 5.717 12.634 10.577 1.00 96.62 186 LEU A C 1
ATOM 1386 O O . LEU A 1 186 ? 6.314 12.071 9.660 1.00 96.62 186 LEU A O 1
ATOM 1390 N N . LEU A 1 187 ? 4.382 12.589 10.665 1.00 95.56 187 LEU A N 1
ATOM 1391 C CA . LEU A 1 187 ? 3.536 11.950 9.651 1.00 95.56 187 LEU A CA 1
ATOM 1392 C C . LEU A 1 187 ? 3.575 12.692 8.294 1.00 95.56 187 LEU A C 1
ATOM 1394 O O . LEU A 1 187 ? 3.871 12.044 7.285 1.00 95.56 187 LEU A O 1
ATOM 1398 N N . PRO A 1 188 ? 3.366 14.024 8.221 1.00 94.94 188 PRO A N 1
ATOM 1399 C CA . PRO A 1 188 ? 3.521 14.748 6.960 1.00 94.94 188 PRO A CA 1
ATOM 1400 C C . PRO A 1 188 ? 4.967 14.763 6.474 1.00 94.94 188 PRO A C 1
ATOM 1402 O O . PRO A 1 188 ? 5.184 14.633 5.275 1.00 94.94 188 PRO A O 1
ATOM 1405 N N . ALA A 1 189 ? 5.956 14.832 7.372 1.00 96.12 189 ALA A N 1
ATOM 1406 C CA . ALA A 1 189 ? 7.367 14.788 6.984 1.00 96.12 189 ALA A CA 1
ATOM 1407 C C . ALA A 1 189 ? 7.762 13.437 6.351 1.00 96.12 189 ALA A C 1
ATOM 1409 O O . ALA A 1 189 ? 8.356 13.405 5.273 1.00 96.12 189 ALA A O 1
ATOM 1410 N N . SER A 1 190 ? 7.378 12.313 6.973 1.00 96.62 190 SER A N 1
ATOM 1411 C CA . SER A 1 190 ? 7.611 10.971 6.412 1.00 96.62 190 SER A CA 1
ATOM 1412 C C . SER A 1 190 ? 6.880 10.770 5.086 1.00 96.62 190 SER A C 1
ATOM 1414 O O . SER A 1 190 ? 7.453 10.218 4.145 1.00 96.62 190 SER A O 1
ATOM 1416 N N . THR A 1 191 ? 5.648 11.270 4.975 1.00 95.31 191 THR A N 1
ATOM 1417 C CA . THR A 1 191 ? 4.877 11.228 3.728 1.00 95.31 191 THR A CA 1
ATOM 1418 C C . THR A 1 191 ? 5.560 12.042 2.635 1.00 95.31 191 THR A C 1
ATOM 1420 O O . THR A 1 191 ? 5.822 11.497 1.570 1.00 95.31 191 THR A O 1
ATOM 1423 N N . ALA A 1 192 ? 5.928 13.298 2.901 1.00 95.38 192 ALA A N 1
ATOM 1424 C CA . ALA A 1 192 ? 6.611 14.164 1.942 1.00 95.38 192 ALA A CA 1
ATOM 1425 C C . ALA A 1 192 ? 7.917 13.539 1.429 1.00 95.38 192 ALA A C 1
ATOM 1427 O O . ALA A 1 192 ? 8.134 13.495 0.222 1.00 95.38 192 ALA A O 1
ATOM 1428 N N . ALA A 1 193 ? 8.738 12.968 2.316 1.00 96.31 193 ALA A N 1
ATOM 1429 C CA . ALA A 1 193 ? 9.950 12.251 1.920 1.00 96.31 193 ALA A CA 1
ATOM 1430 C C . ALA A 1 193 ? 9.648 11.032 1.020 1.00 96.31 193 ALA A C 1
ATOM 1432 O O . ALA A 1 193 ? 10.357 10.789 0.046 1.00 96.31 193 ALA A O 1
ATOM 1433 N N . SER A 1 194 ? 8.553 10.306 1.281 1.00 95.38 194 SER A N 1
ATOM 1434 C CA . SER A 1 194 ? 8.093 9.208 0.415 1.00 95.38 194 SER A CA 1
ATOM 1435 C C . SER A 1 194 ? 7.664 9.712 -0.965 1.00 95.38 194 SER A C 1
ATOM 1437 O O . SER A 1 194 ? 7.987 9.105 -1.982 1.00 95.38 194 SER A O 1
ATOM 1439 N N . LEU A 1 195 ? 6.970 10.852 -1.024 1.00 93.69 195 LEU A N 1
ATOM 1440 C CA . LEU A 1 195 ? 6.558 11.466 -2.288 1.00 93.69 195 LEU A CA 1
ATOM 1441 C C . LEU A 1 195 ? 7.768 11.928 -3.108 1.00 93.69 195 LEU A C 1
ATOM 1443 O O . LEU A 1 195 ? 7.830 11.647 -4.303 1.00 93.69 195 LEU A O 1
ATOM 1447 N N . VAL A 1 196 ? 8.748 12.570 -2.462 1.00 94.50 196 VAL A N 1
ATOM 1448 C CA . VAL A 1 196 ? 10.023 12.950 -3.092 1.00 94.50 196 VAL A CA 1
ATOM 1449 C C . VAL A 1 196 ? 10.741 11.716 -3.628 1.00 94.50 196 VAL A C 1
ATOM 1451 O O . VAL A 1 196 ? 11.231 11.752 -4.751 1.00 94.50 196 VAL A O 1
ATOM 1454 N N . SER A 1 197 ? 10.743 10.607 -2.880 1.00 93.00 197 SER A N 1
ATOM 1455 C CA . SER A 1 197 ? 11.291 9.334 -3.356 1.00 93.00 197 SER A CA 1
ATOM 1456 C C . SER A 1 197 ? 10.590 8.841 -4.623 1.00 93.00 197 SER A C 1
ATOM 1458 O O . SER A 1 197 ? 11.262 8.472 -5.582 1.00 93.00 197 SER A O 1
ATOM 1460 N N . GLY A 1 198 ? 9.255 8.902 -4.671 1.00 91.88 198 GLY A N 1
ATOM 1461 C CA . GLY A 1 198 ? 8.480 8.531 -5.856 1.00 91.88 198 GLY A CA 1
ATOM 1462 C C . GLY A 1 198 ? 8.803 9.394 -7.077 1.00 91.88 198 GLY A C 1
ATOM 1463 O O . GLY A 1 198 ? 9.053 8.851 -8.148 1.00 91.88 198 GLY A O 1
ATOM 1464 N N . VAL A 1 199 ? 8.856 10.720 -6.910 1.00 92.75 199 VAL A N 1
ATOM 1465 C CA . VAL A 1 199 ? 9.236 11.657 -7.984 1.00 92.75 199 VAL A CA 1
ATOM 1466 C C . VAL A 1 199 ? 10.658 11.378 -8.466 1.00 92.75 199 VAL A C 1
ATOM 1468 O O . VAL A 1 199 ? 10.876 11.212 -9.662 1.00 92.75 199 VAL A O 1
ATOM 1471 N N . ALA A 1 200 ? 11.611 11.272 -7.538 1.00 92.06 200 ALA A N 1
ATOM 1472 C CA . ALA A 1 200 ? 13.008 10.994 -7.847 1.00 92.06 200 ALA A CA 1
ATOM 1473 C C . ALA A 1 200 ? 13.185 9.640 -8.550 1.00 92.06 200 ALA A C 1
ATOM 1475 O O . ALA A 1 200 ? 14.001 9.525 -9.457 1.00 92.06 200 ALA A O 1
ATOM 1476 N N . ALA A 1 201 ? 12.411 8.621 -8.169 1.00 89.44 201 ALA A N 1
ATOM 1477 C CA . ALA A 1 201 ? 12.476 7.307 -8.796 1.00 89.44 201 ALA A CA 1
ATOM 1478 C C . ALA A 1 201 ? 11.983 7.335 -10.250 1.00 89.44 201 ALA A C 1
ATOM 1480 O O . ALA A 1 201 ? 12.575 6.673 -11.098 1.00 89.44 201 ALA A O 1
ATOM 1481 N N . ILE A 1 202 ? 10.931 8.109 -10.543 1.00 89.00 202 ILE A N 1
ATOM 1482 C CA . ILE A 1 202 ? 10.410 8.275 -11.910 1.00 89.00 202 ILE A CA 1
ATOM 1483 C C . ILE A 1 202 ? 11.418 9.030 -12.781 1.00 89.00 202 ILE A C 1
ATOM 1485 O O . ILE A 1 202 ? 11.630 8.658 -13.926 1.00 89.00 202 ILE A O 1
ATOM 1489 N N . THR A 1 203 ? 12.089 10.048 -12.239 1.00 89.50 203 THR A N 1
ATOM 1490 C CA . THR A 1 203 ? 13.079 10.843 -12.986 1.00 89.50 203 THR A CA 1
ATOM 1491 C C . THR A 1 203 ? 14.474 10.212 -13.044 1.00 89.50 203 THR A C 1
ATOM 1493 O O . THR A 1 203 ? 15.402 10.833 -13.557 1.00 89.50 203 THR A O 1
ATOM 1496 N N . GLY A 1 204 ? 14.659 9.000 -12.506 1.00 86.31 204 GLY A N 1
ATOM 1497 C CA . GLY A 1 204 ? 15.960 8.320 -12.470 1.00 86.31 204 GLY A CA 1
ATOM 1498 C C . GLY A 1 204 ? 16.989 8.968 -11.533 1.00 86.31 204 GLY A C 1
ATOM 1499 O O . GLY A 1 204 ? 18.184 8.704 -11.640 1.00 86.31 204 GLY A O 1
ATOM 1500 N N . SER A 1 205 ? 16.546 9.819 -10.608 1.00 89.38 205 SER A N 1
ATOM 1501 C CA . SER A 1 205 ? 17.408 10.529 -9.668 1.00 89.38 205 SER A CA 1
ATOM 1502 C C . SER A 1 205 ? 17.943 9.612 -8.561 1.00 89.38 205 SER A C 1
ATOM 1504 O O . SER A 1 205 ? 17.207 8.835 -7.943 1.00 89.38 205 SER A O 1
ATOM 1506 N N . SER A 1 206 ? 19.229 9.765 -8.234 1.00 87.44 206 SER A N 1
ATOM 1507 C CA . SER A 1 206 ? 19.902 9.029 -7.152 1.00 87.44 206 SER A CA 1
ATOM 1508 C C . SER A 1 206 ? 19.327 9.329 -5.761 1.00 87.44 206 SER A C 1
ATOM 1510 O O . SER A 1 206 ? 19.506 8.536 -4.835 1.00 87.44 206 SER A O 1
ATOM 1512 N N . TYR A 1 207 ? 18.571 10.422 -5.604 1.00 89.44 207 TYR A N 1
ATOM 1513 C CA . TYR A 1 207 ? 17.923 10.793 -4.343 1.00 89.44 207 TYR A CA 1
ATOM 1514 C C . TYR A 1 207 ? 16.720 9.914 -3.972 1.00 89.44 207 TYR A C 1
ATOM 1516 O O . TYR A 1 207 ? 16.252 9.984 -2.833 1.00 89.44 207 TYR A O 1
ATOM 1524 N N . ALA A 1 208 ? 16.237 9.056 -4.879 1.00 90.44 208 ALA A N 1
ATOM 1525 C CA . ALA A 1 208 ? 15.092 8.183 -4.622 1.00 90.44 208 ALA A CA 1
ATOM 1526 C C . ALA A 1 208 ? 15.297 7.289 -3.388 1.00 90.44 208 ALA A C 1
ATOM 1528 O O . ALA A 1 208 ? 14.428 7.217 -2.516 1.00 90.44 208 ALA A O 1
ATOM 1529 N N . GLY A 1 209 ? 16.466 6.651 -3.288 1.00 88.81 209 GLY A N 1
ATOM 1530 C CA . GLY A 1 209 ? 16.831 5.789 -2.164 1.00 88.81 209 GLY A CA 1
ATOM 1531 C C . GLY A 1 209 ? 16.909 6.554 -0.838 1.00 88.81 209 GLY A C 1
ATOM 1532 O O . GLY A 1 209 ? 16.131 6.257 0.071 1.00 88.81 209 GLY A O 1
ATOM 1533 N N . PRO A 1 210 ? 17.780 7.574 -0.719 1.00 90.50 210 PRO A N 1
ATOM 1534 C CA . PRO A 1 210 ? 17.889 8.397 0.485 1.00 90.50 210 PRO A CA 1
ATOM 1535 C C . PRO A 1 210 ? 16.552 8.976 0.966 1.00 90.50 210 PRO A C 1
ATOM 1537 O O . PRO A 1 210 ? 16.256 8.925 2.159 1.00 90.50 210 PRO A O 1
ATOM 1540 N N . ALA A 1 211 ? 15.700 9.460 0.057 1.00 93.88 211 ALA A N 1
ATOM 1541 C CA . ALA A 1 211 ? 14.384 9.985 0.415 1.00 93.88 211 ALA A CA 1
ATOM 1542 C C . ALA A 1 211 ? 13.451 8.900 0.995 1.00 93.88 211 ALA A C 1
ATOM 1544 O O . ALA A 1 211 ? 12.761 9.151 1.987 1.00 93.88 211 ALA A O 1
ATOM 1545 N N . ALA A 1 212 ? 13.477 7.674 0.453 1.00 92.44 212 ALA A N 1
ATOM 1546 C CA . ALA A 1 212 ? 12.738 6.540 1.020 1.00 92.44 212 ALA A CA 1
ATOM 1547 C C . ALA A 1 212 ? 13.239 6.166 2.426 1.00 92.44 212 ALA A C 1
ATOM 1549 O O . ALA A 1 212 ? 12.436 5.864 3.309 1.00 92.44 212 ALA A O 1
ATOM 1550 N N . LEU A 1 213 ? 14.552 6.228 2.660 1.00 91.44 213 LEU A N 1
ATOM 1551 C CA . LEU A 1 213 ? 15.143 5.956 3.974 1.00 91.44 213 LEU A CA 1
ATOM 1552 C C . LEU A 1 213 ? 14.707 6.979 5.013 1.00 91.44 213 LEU A C 1
ATOM 1554 O O . LEU A 1 213 ? 14.207 6.609 6.076 1.00 91.44 213 LEU A O 1
ATOM 1558 N N . ILE A 1 214 ? 14.850 8.262 4.679 1.00 94.81 214 ILE A N 1
ATOM 1559 C CA . ILE A 1 214 ? 14.405 9.367 5.529 1.00 94.81 214 ILE A CA 1
ATOM 1560 C C . ILE A 1 214 ? 12.920 9.188 5.852 1.00 94.81 214 ILE A C 1
ATOM 1562 O O . ILE A 1 214 ? 12.527 9.266 7.013 1.00 94.81 214 ILE A O 1
ATOM 1566 N N . SER A 1 215 ? 12.106 8.852 4.850 1.00 95.88 215 SER A N 1
ATOM 1567 C CA . SER A 1 215 ? 10.685 8.569 5.030 1.00 95.88 215 SER A CA 1
ATOM 1568 C C . SER A 1 215 ? 10.416 7.489 6.089 1.00 95.88 215 SER A C 1
ATOM 1570 O O . SER A 1 215 ? 9.672 7.739 7.041 1.00 95.88 215 SER A O 1
ATOM 1572 N N . MET A 1 216 ? 11.058 6.320 5.979 1.00 94.75 216 MET A N 1
ATOM 1573 C CA . MET A 1 216 ? 10.866 5.203 6.915 1.00 94.75 216 MET A CA 1
ATOM 1574 C C . MET A 1 216 ? 11.367 5.519 8.329 1.00 94.75 216 MET A C 1
ATOM 1576 O O . MET A 1 216 ? 10.719 5.150 9.311 1.00 94.75 216 MET A O 1
ATOM 1580 N N . VAL A 1 217 ? 12.496 6.222 8.452 1.00 95.06 217 VAL A N 1
ATOM 1581 C CA . VAL A 1 217 ? 13.061 6.621 9.751 1.00 95.06 217 VAL A CA 1
ATOM 1582 C C . VAL A 1 217 ? 12.147 7.623 10.456 1.00 95.06 217 VAL A C 1
ATOM 1584 O O . VAL A 1 217 ? 11.792 7.416 11.619 1.00 95.06 217 VAL A O 1
ATOM 1587 N N . LEU A 1 218 ? 11.699 8.668 9.751 1.00 96.69 218 LEU A N 1
ATOM 1588 C CA . LEU A 1 218 ? 10.753 9.649 10.292 1.00 96.69 218 LEU A CA 1
ATOM 1589 C C . LEU A 1 218 ? 9.443 8.974 10.720 1.00 96.69 218 LEU A C 1
ATOM 1591 O O . LEU A 1 218 ? 8.897 9.306 11.772 1.00 96.69 218 LEU A O 1
ATOM 1595 N N . TYR A 1 219 ? 8.973 7.987 9.951 1.00 95.88 219 TYR A N 1
ATOM 1596 C CA . TYR A 1 219 ? 7.815 7.173 10.309 1.00 95.88 219 TYR A CA 1
ATOM 1597 C C . TYR A 1 219 ? 8.031 6.399 11.623 1.00 95.88 219 TYR A C 1
ATOM 1599 O O . TYR A 1 219 ? 7.188 6.486 12.519 1.00 95.88 219 TYR A O 1
ATOM 1607 N N . ILE A 1 220 ? 9.155 5.687 11.780 1.00 95.06 220 ILE A N 1
ATOM 1608 C CA . ILE A 1 220 ? 9.458 4.908 12.996 1.00 95.06 220 ILE A CA 1
ATOM 1609 C C . ILE A 1 220 ? 9.499 5.801 14.234 1.00 95.06 220 ILE A C 1
ATOM 1611 O O . ILE A 1 220 ? 8.907 5.458 15.265 1.00 95.06 220 ILE A O 1
ATOM 1615 N N . ILE A 1 221 ? 10.196 6.936 14.132 1.00 95.69 221 ILE A N 1
ATOM 1616 C CA . ILE A 1 221 ? 10.327 7.902 15.227 1.00 95.69 221 ILE A CA 1
ATOM 1617 C C . ILE A 1 221 ? 8.954 8.500 15.540 1.00 95.69 221 ILE A C 1
ATOM 1619 O O . ILE A 1 221 ? 8.535 8.528 16.696 1.00 95.69 221 ILE A O 1
ATOM 1623 N N . GLY A 1 222 ? 8.214 8.915 14.510 1.00 95.38 222 GLY A N 1
ATOM 1624 C CA . GLY A 1 222 ? 6.927 9.579 14.661 1.00 95.38 222 GLY A CA 1
ATOM 1625 C C . GLY A 1 222 ? 5.833 8.697 15.250 1.00 95.38 222 GLY A C 1
ATOM 1626 O O . GLY A 1 222 ? 5.119 9.130 16.158 1.00 95.38 222 GLY A O 1
ATOM 1627 N N . ALA A 1 223 ? 5.740 7.445 14.800 1.00 93.19 223 ALA A N 1
ATOM 1628 C CA . ALA A 1 223 ? 4.821 6.456 15.357 1.00 93.19 223 ALA A CA 1
ATOM 1629 C C . ALA A 1 223 ? 5.298 5.889 16.707 1.00 93.19 223 ALA A C 1
ATOM 1631 O O . ALA A 1 223 ? 4.525 5.226 17.397 1.00 93.19 223 ALA A O 1
ATOM 1632 N N . ARG A 1 224 ? 6.556 6.153 17.096 1.00 93.19 224 ARG A N 1
ATOM 1633 C CA . ARG A 1 224 ? 7.221 5.634 18.303 1.00 93.19 224 ARG A CA 1
ATOM 1634 C C . ARG A 1 224 ? 7.244 4.109 18.373 1.00 93.19 224 ARG A C 1
ATOM 1636 O O . ARG A 1 224 ? 7.039 3.517 19.433 1.00 93.19 224 ARG A O 1
ATOM 1643 N N . LEU A 1 225 ? 7.530 3.455 17.247 1.00 91.69 225 LEU A N 1
ATOM 1644 C CA . LEU A 1 225 ? 7.523 1.986 17.179 1.00 91.69 225 LEU A CA 1
ATOM 1645 C C . LEU A 1 225 ? 8.565 1.336 18.098 1.00 91.69 225 LEU A C 1
ATOM 1647 O O . LEU A 1 225 ? 8.379 0.206 18.541 1.00 91.69 225 LEU A O 1
ATOM 1651 N N . TYR A 1 226 ? 9.632 2.057 18.441 1.00 88.81 226 TYR A N 1
ATOM 1652 C CA . TYR A 1 226 ? 10.654 1.605 19.387 1.00 88.81 226 TYR A CA 1
ATOM 1653 C C . TYR A 1 226 ? 10.103 1.371 20.812 1.00 88.81 226 TYR A C 1
ATOM 1655 O O . TYR A 1 226 ? 10.709 0.645 21.597 1.00 88.81 226 TYR A O 1
ATOM 1663 N N . GLU A 1 227 ? 8.922 1.906 21.146 1.00 90.19 227 GLU A N 1
ATOM 1664 C CA . GLU A 1 227 ? 8.256 1.704 22.443 1.00 90.19 227 GLU A CA 1
ATOM 1665 C C . GLU A 1 227 ? 7.261 0.535 22.459 1.00 90.19 227 GLU A C 1
ATOM 1667 O O . GLU A 1 227 ? 6.487 0.380 23.406 1.00 90.19 227 GLU A O 1
ATOM 1672 N N . VAL A 1 228 ? 7.293 -0.337 21.448 1.00 88.50 228 VAL A N 1
ATOM 1673 C CA . VAL A 1 228 ? 6.374 -1.477 21.295 1.00 88.50 228 VAL A CA 1
ATOM 1674 C C . VAL A 1 228 ? 6.299 -2.413 22.510 1.00 88.50 228 VAL A C 1
ATOM 1676 O O . VAL A 1 228 ? 5.266 -3.040 22.751 1.00 88.50 228 VAL A O 1
ATOM 1679 N N . LYS A 1 229 ? 7.339 -2.455 23.353 1.00 86.38 229 LYS A N 1
ATOM 1680 C CA . LYS A 1 229 ? 7.334 -3.200 24.626 1.00 86.38 229 LYS A CA 1
ATOM 1681 C C . LYS A 1 229 ? 6.193 -2.771 25.561 1.00 86.38 229 LYS A C 1
ATOM 1683 O O . LYS A 1 229 ? 5.664 -3.599 26.304 1.00 86.38 229 LYS A O 1
ATOM 1688 N N . ARG A 1 230 ? 5.749 -1.510 25.498 1.00 83.00 230 ARG A N 1
ATOM 1689 C CA . ARG A 1 230 ? 4.602 -1.010 26.280 1.00 83.00 230 ARG A CA 1
ATOM 1690 C C . ARG A 1 230 ? 3.288 -1.680 25.868 1.00 83.00 230 ARG A C 1
ATOM 1692 O O . ARG A 1 230 ? 2.427 -1.898 26.710 1.00 83.00 230 ARG A O 1
ATOM 1699 N N . CYS A 1 231 ? 3.172 -2.116 24.612 1.00 81.81 231 CYS A N 1
ATOM 1700 C CA . CYS A 1 231 ? 2.020 -2.865 24.105 1.00 81.81 231 CYS A CA 1
ATOM 1701 C C . CYS A 1 231 ? 1.980 -4.328 24.598 1.00 81.81 231 CYS A C 1
ATOM 1703 O O . CYS A 1 231 ? 0.955 -4.995 24.445 1.00 81.81 231 CYS A O 1
ATOM 1705 N N . MET A 1 232 ? 3.094 -4.851 25.132 1.00 80.81 232 MET A N 1
ATOM 1706 C CA . MET A 1 232 ? 3.228 -6.260 25.530 1.00 80.81 232 MET A CA 1
ATOM 1707 C C . MET A 1 232 ? 2.732 -6.549 26.953 1.00 80.81 232 MET A C 1
ATOM 1709 O O . MET A 1 232 ? 2.383 -7.692 27.245 1.00 80.81 232 MET A O 1
ATOM 1713 N N . HIS A 1 233 ? 2.681 -5.545 27.832 1.00 65.06 233 HIS A N 1
ATOM 1714 C CA . HIS A 1 233 ? 2.342 -5.738 29.242 1.00 65.06 233 HIS A CA 1
ATOM 1715 C C . HIS A 1 233 ? 0.813 -5.883 29.416 1.00 65.06 233 HIS A C 1
ATOM 1717 O O . HIS A 1 233 ? 0.053 -4.958 29.136 1.00 65.06 233 HIS A O 1
ATOM 1723 N N . GLY A 1 234 ? 0.354 -7.069 29.847 1.00 57.69 234 GLY A N 1
ATOM 1724 C CA . GLY A 1 234 ? -1.028 -7.315 30.306 1.00 57.69 234 GLY A CA 1
ATOM 1725 C C . GLY A 1 234 ? -2.105 -7.603 29.241 1.00 57.69 234 GLY A C 1
ATOM 1726 O O . GLY A 1 234 ? -3.281 -7.336 29.481 1.00 57.69 234 GLY A O 1
ATOM 1727 N N . GLY A 1 235 ? -1.763 -8.104 28.045 1.00 61.88 235 GLY A N 1
ATOM 1728 C CA . GLY A 1 235 ? -2.684 -8.097 26.896 1.00 61.88 235 GLY A CA 1
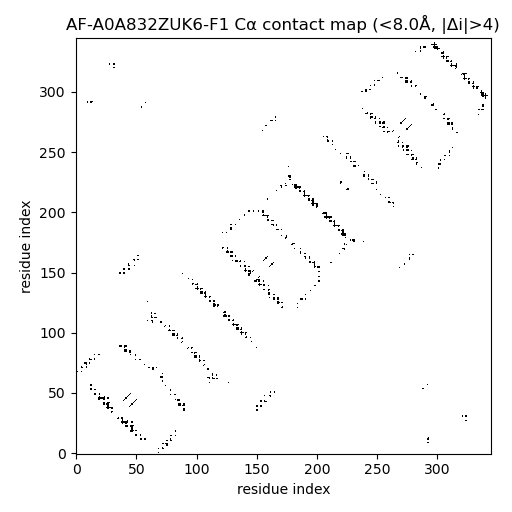ATOM 1729 C C . GLY A 1 235 ? -3.093 -9.447 26.291 1.00 61.88 235 GLY A C 1
ATOM 1730 O O . GLY A 1 235 ? -2.260 -10.307 26.022 1.00 61.88 235 GLY A O 1
ATOM 1731 N N . LYS A 1 236 ? -4.390 -9.553 25.949 1.00 77.44 236 LYS A N 1
ATOM 1732 C CA . LYS A 1 236 ? -5.020 -10.538 25.037 1.00 77.44 236 LYS A CA 1
ATOM 1733 C C . LYS A 1 236 ? -4.121 -10.870 23.827 1.00 77.44 236 LYS A C 1
ATOM 1735 O O . LYS A 1 236 ? -3.463 -9.976 23.300 1.00 77.44 236 LYS A O 1
ATOM 1740 N N . ALA A 1 237 ? -4.187 -12.103 23.308 1.00 84.56 237 ALA A N 1
ATOM 1741 C CA . ALA A 1 237 ? -3.354 -12.608 22.197 1.00 84.56 237 ALA A CA 1
ATOM 1742 C C . ALA A 1 237 ? -3.192 -11.645 20.995 1.00 84.56 237 ALA A C 1
ATOM 1744 O O . ALA A 1 237 ? -2.109 -11.553 20.423 1.00 84.56 237 ALA A O 1
ATOM 1745 N N . ALA A 1 238 ? -4.230 -10.869 20.659 1.00 84.69 238 ALA A N 1
ATOM 1746 C CA . ALA A 1 238 ? -4.193 -9.853 19.602 1.00 84.69 238 ALA A CA 1
ATOM 1747 C C . ALA A 1 238 ? -3.165 -8.728 19.846 1.00 84.69 238 ALA A C 1
ATOM 1749 O O . ALA A 1 238 ? -2.471 -8.325 18.919 1.00 84.69 238 ALA A O 1
ATOM 1750 N N . ARG A 1 239 ? -3.037 -8.226 21.085 1.00 88.19 239 ARG A N 1
ATOM 1751 C CA . ARG A 1 239 ? -2.070 -7.162 21.418 1.00 88.19 239 ARG A CA 1
ATOM 1752 C C . ARG A 1 239 ? -0.638 -7.672 21.323 1.00 88.19 239 ARG A C 1
ATOM 1754 O O . ARG A 1 239 ? 0.220 -6.986 20.781 1.00 88.19 239 ARG A O 1
ATOM 1761 N N . ARG A 1 240 ? -0.397 -8.904 21.784 1.00 89.56 240 ARG A N 1
ATOM 1762 C CA . ARG A 1 240 ? 0.910 -9.558 21.645 1.00 89.56 240 ARG A CA 1
ATOM 1763 C C . ARG A 1 240 ? 1.273 -9.760 20.174 1.00 89.56 240 ARG A C 1
ATOM 1765 O O . ARG A 1 240 ? 2.391 -9.451 19.783 1.00 89.56 240 ARG A O 1
ATOM 1772 N N . TYR A 1 241 ? 0.323 -10.214 19.357 1.00 91.19 241 TYR A N 1
ATOM 1773 C CA . TYR A 1 241 ? 0.500 -10.347 17.911 1.00 91.19 241 TYR A CA 1
ATOM 1774 C C . TYR A 1 241 ? 0.835 -9.016 17.226 1.00 91.19 241 TYR A C 1
ATOM 1776 O O . TYR A 1 241 ? 1.769 -8.961 16.427 1.00 91.19 241 TYR A O 1
ATOM 1784 N N . PHE A 1 242 ? 0.115 -7.948 17.580 1.00 91.94 242 PHE A N 1
ATOM 1785 C CA . PHE A 1 242 ? 0.359 -6.590 17.093 1.00 91.94 242 PHE A CA 1
ATOM 1786 C C . PHE A 1 242 ? 1.755 -6.082 17.469 1.00 91.94 242 PHE A C 1
ATOM 1788 O O . PHE A 1 242 ? 2.466 -5.535 16.627 1.00 91.94 242 PHE A O 1
ATOM 1795 N N . ALA A 1 243 ? 2.158 -6.291 18.726 1.00 92.25 243 ALA A N 1
ATOM 1796 C CA . ALA A 1 243 ? 3.458 -5.880 19.238 1.00 92.25 243 ALA A CA 1
ATOM 1797 C C . ALA A 1 243 ? 4.605 -6.625 18.537 1.00 92.25 243 ALA A C 1
ATOM 1799 O O . ALA A 1 243 ? 5.527 -5.999 18.024 1.00 92.25 243 ALA A O 1
ATOM 1800 N N . ILE A 1 244 ? 4.519 -7.956 18.439 1.00 93.94 244 ILE A N 1
ATOM 1801 C CA . ILE A 1 244 ? 5.518 -8.766 17.723 1.00 93.94 244 ILE A CA 1
ATOM 1802 C C . ILE A 1 244 ? 5.602 -8.344 16.251 1.00 93.94 244 ILE A C 1
ATOM 1804 O O . ILE A 1 244 ? 6.698 -8.223 15.712 1.00 93.94 244 ILE A O 1
ATOM 1808 N N . GLY A 1 245 ? 4.463 -8.061 15.615 1.00 94.12 245 GLY A N 1
ATOM 1809 C CA . GLY A 1 245 ? 4.433 -7.583 14.236 1.00 94.12 245 GLY A CA 1
ATOM 1810 C C . GLY A 1 245 ? 5.190 -6.267 14.042 1.00 94.12 245 GLY A C 1
ATOM 1811 O O . GLY A 1 245 ? 5.960 -6.146 13.098 1.00 94.12 245 GLY A O 1
ATOM 1812 N N . HIS A 1 246 ? 5.066 -5.305 14.960 1.00 94.06 246 HIS A N 1
ATOM 1813 C CA . HIS A 1 246 ? 5.821 -4.047 14.867 1.00 94.06 246 HIS A CA 1
ATOM 1814 C C . HIS A 1 246 ? 7.311 -4.205 15.209 1.00 94.06 246 HIS A C 1
ATOM 1816 O O . HIS A 1 246 ? 8.128 -3.448 14.693 1.00 94.06 246 HIS A O 1
ATOM 1822 N N . ILE A 1 247 ? 7.698 -5.213 16.000 1.00 95.06 247 ILE A N 1
ATOM 1823 C CA . ILE A 1 247 ? 9.114 -5.607 16.112 1.00 95.06 247 ILE A CA 1
ATOM 1824 C C . ILE A 1 247 ? 9.612 -6.125 14.755 1.00 95.06 247 ILE A C 1
ATOM 1826 O O . ILE A 1 247 ? 10.676 -5.716 14.299 1.00 95.06 247 ILE A O 1
ATOM 1830 N N . ALA A 1 248 ? 8.828 -6.966 14.073 1.00 96.00 248 ALA A N 1
ATOM 1831 C CA . ALA A 1 248 ? 9.163 -7.431 12.728 1.00 96.00 248 ALA A CA 1
ATOM 1832 C C . ALA A 1 248 ? 9.236 -6.277 11.711 1.00 96.00 248 ALA A C 1
ATOM 1834 O O . ALA A 1 248 ? 10.111 -6.298 10.852 1.00 96.00 248 ALA A O 1
ATOM 1835 N N . VAL A 1 249 ? 8.397 -5.240 11.841 1.00 95.19 249 VAL A N 1
ATOM 1836 C CA . VAL A 1 249 ? 8.510 -4.004 11.044 1.00 95.19 249 VAL A CA 1
ATOM 1837 C C . VAL A 1 249 ? 9.863 -3.328 11.258 1.00 95.19 249 VAL A C 1
ATOM 1839 O O . VAL A 1 249 ? 10.492 -2.938 10.282 1.00 95.19 249 VAL A O 1
ATOM 1842 N N . LEU A 1 250 ? 10.347 -3.209 12.500 1.00 95.12 250 LEU A N 1
ATOM 1843 C CA . LEU A 1 250 ? 11.669 -2.624 12.762 1.00 95.12 250 LEU A CA 1
ATOM 1844 C C . LEU A 1 250 ? 12.782 -3.419 12.064 1.00 95.12 250 LEU A C 1
ATOM 1846 O O . LEU A 1 250 ? 13.646 -2.821 11.426 1.00 95.12 250 LEU A O 1
ATOM 1850 N N . VAL A 1 251 ? 12.725 -4.754 12.119 1.00 95.75 251 VAL A N 1
ATOM 1851 C CA . VAL A 1 251 ? 13.676 -5.627 11.406 1.00 95.75 251 VAL A CA 1
ATOM 1852 C C . VAL A 1 251 ? 13.569 -5.436 9.890 1.00 95.75 251 VAL A C 1
ATOM 1854 O O . VAL A 1 251 ? 14.582 -5.258 9.218 1.00 95.75 251 VAL A O 1
ATOM 1857 N N . ALA A 1 252 ? 12.352 -5.405 9.345 1.00 94.31 252 ALA A N 1
ATOM 1858 C CA . ALA A 1 252 ? 12.114 -5.171 7.924 1.00 94.31 252 ALA A CA 1
ATOM 1859 C C . ALA A 1 252 ? 12.634 -3.805 7.452 1.00 94.31 252 ALA A C 1
ATOM 1861 O O . ALA A 1 252 ? 13.144 -3.691 6.336 1.00 94.31 252 ALA A O 1
ATOM 1862 N N . THR A 1 253 ? 12.551 -2.776 8.298 1.00 92.69 253 THR A N 1
ATOM 1863 C CA . THR A 1 253 ? 13.139 -1.467 8.007 1.00 92.69 253 THR A CA 1
ATOM 1864 C C . THR A 1 253 ? 14.656 -1.544 7.954 1.00 92.69 253 THR A C 1
ATOM 1866 O O . THR A 1 253 ? 15.233 -1.017 7.014 1.00 92.69 253 THR A O 1
ATOM 1869 N N . VAL A 1 254 ? 15.315 -2.243 8.885 1.00 92.94 254 VAL A N 1
ATOM 1870 C CA . VAL A 1 254 ? 16.776 -2.445 8.825 1.00 92.94 254 VAL A CA 1
ATOM 1871 C C . VAL A 1 254 ? 17.183 -3.148 7.525 1.00 92.94 254 VAL A C 1
ATOM 1873 O O . VAL A 1 254 ? 18.113 -2.701 6.857 1.00 92.94 254 VAL A O 1
ATOM 1876 N N . LEU A 1 255 ? 16.448 -4.186 7.112 1.00 92.19 255 LEU A N 1
ATOM 1877 C CA . LEU A 1 255 ? 16.688 -4.864 5.831 1.00 92.19 255 LEU A CA 1
ATOM 1878 C C . LEU A 1 255 ? 16.475 -3.930 4.631 1.00 92.19 255 LEU A C 1
ATOM 1880 O O . LEU A 1 255 ? 17.268 -3.945 3.692 1.00 92.19 255 LEU A O 1
ATOM 1884 N N . SER A 1 256 ? 15.441 -3.087 4.674 1.00 91.00 256 SER A N 1
ATOM 1885 C CA . SER A 1 256 ? 15.175 -2.085 3.633 1.00 91.00 256 SER A CA 1
ATOM 1886 C C . SER A 1 256 ? 16.274 -1.026 3.573 1.00 91.00 256 SER A C 1
ATOM 1888 O O . 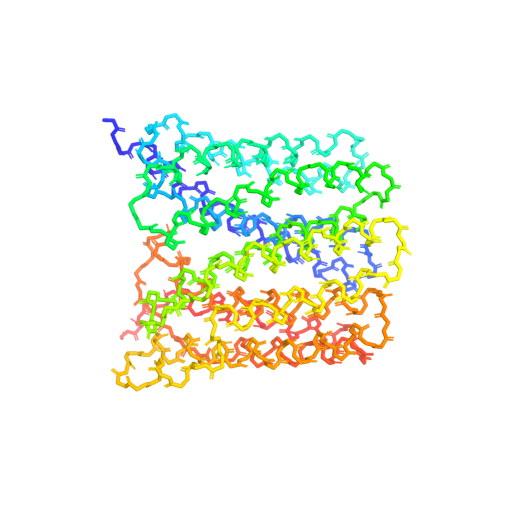SER A 1 256 ? 16.694 -0.656 2.480 1.00 91.00 256 SER A O 1
ATOM 1890 N N . ILE A 1 257 ? 16.789 -0.591 4.729 1.00 86.62 257 ILE A N 1
ATOM 1891 C CA . ILE A 1 257 ? 17.922 0.335 4.820 1.00 86.62 257 ILE A CA 1
ATOM 1892 C C . ILE A 1 257 ? 19.148 -0.267 4.145 1.00 86.62 257 ILE A C 1
ATOM 1894 O O . ILE A 1 257 ? 19.741 0.370 3.278 1.00 86.62 257 ILE A O 1
ATOM 1898 N N . TYR A 1 258 ? 19.480 -1.510 4.490 1.00 88.94 258 TYR A N 1
ATOM 1899 C CA . TYR A 1 258 ? 20.595 -2.225 3.882 1.00 88.94 258 TYR A CA 1
ATOM 1900 C C . TYR A 1 258 ? 20.430 -2.365 2.361 1.00 88.94 258 TYR A C 1
ATOM 1902 O O . TYR A 1 258 ? 21.353 -2.064 1.608 1.00 88.94 258 TYR A O 1
ATOM 1910 N N . ALA A 1 259 ? 19.240 -2.758 1.895 1.00 89.38 259 ALA A N 1
ATOM 1911 C CA . ALA A 1 259 ? 18.974 -2.942 0.471 1.00 89.38 259 ALA A CA 1
ATOM 1912 C C . ALA A 1 259 ? 19.072 -1.640 -0.333 1.00 89.38 259 ALA A C 1
ATOM 1914 O O . ALA A 1 259 ? 19.621 -1.650 -1.428 1.00 89.38 259 ALA A O 1
ATOM 1915 N N . ILE A 1 260 ? 18.567 -0.528 0.206 1.00 87.06 260 ILE A N 1
ATOM 1916 C CA . ILE A 1 260 ? 18.634 0.781 -0.455 1.00 87.06 260 ILE A CA 1
ATOM 1917 C C . ILE A 1 260 ? 20.060 1.348 -0.414 1.00 87.06 260 ILE A C 1
ATOM 1919 O O . ILE A 1 260 ? 20.498 1.954 -1.390 1.00 87.06 260 ILE A O 1
ATOM 1923 N N . ALA A 1 261 ? 20.798 1.146 0.683 1.00 82.31 261 ALA A N 1
ATOM 1924 C CA . ALA A 1 261 ? 22.197 1.564 0.791 1.00 82.31 261 ALA A CA 1
ATOM 1925 C C . ALA A 1 261 ? 23.105 0.823 -0.207 1.00 82.31 261 ALA A C 1
ATOM 1927 O O . ALA A 1 261 ? 24.063 1.403 -0.706 1.00 82.31 261 ALA A O 1
ATOM 1928 N N . GLY A 1 262 ? 22.774 -0.431 -0.539 1.00 80.00 262 GLY A N 1
ATOM 1929 C CA . GLY A 1 262 ? 23.432 -1.204 -1.596 1.00 80.00 262 GLY A CA 1
ATOM 1930 C C . GLY A 1 262 ? 23.080 -0.776 -3.030 1.00 80.00 262 GLY A C 1
ATOM 1931 O O . GLY A 1 262 ? 23.639 -1.333 -3.971 1.00 80.00 262 GLY A O 1
ATOM 1932 N N . GLY A 1 263 ? 22.168 0.188 -3.211 1.00 68.75 263 GLY A N 1
ATOM 1933 C CA . GLY A 1 263 ? 21.770 0.742 -4.507 1.00 68.75 263 GLY A CA 1
ATOM 1934 C C . GLY A 1 263 ? 20.253 0.799 -4.718 1.00 68.75 263 GLY A C 1
ATOM 1935 O O . GLY A 1 263 ? 19.468 0.100 -4.075 1.00 68.75 263 GLY A O 1
ATOM 1936 N N . THR A 1 264 ? 19.813 1.638 -5.656 1.00 62.12 264 THR A N 1
ATOM 1937 C CA . THR A 1 264 ? 18.406 1.740 -6.066 1.00 62.12 264 THR A CA 1
ATOM 1938 C C . THR A 1 264 ? 18.129 0.789 -7.231 1.00 62.12 264 THR A C 1
ATOM 1940 O O . THR A 1 264 ? 18.791 0.824 -8.263 1.00 62.12 264 THR A O 1
ATOM 1943 N N . GLY A 1 265 ? 17.143 -0.098 -7.080 1.00 77.56 265 GLY A N 1
ATOM 1944 C CA . GLY A 1 265 ? 16.795 -1.046 -8.136 1.00 77.56 265 GLY A CA 1
ATOM 1945 C C . GLY A 1 265 ? 15.655 -1.993 -7.764 1.00 77.56 265 GLY A C 1
ATOM 1946 O O . GLY A 1 265 ? 15.041 -1.844 -6.702 1.00 77.56 265 GLY A O 1
ATOM 1947 N N . PRO A 1 266 ? 15.379 -3.005 -8.610 1.0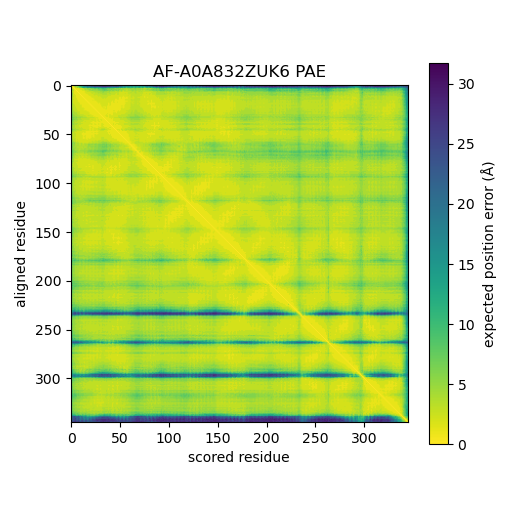0 81.38 266 PRO A N 1
ATOM 1948 C CA . PRO A 1 266 ? 14.341 -4.001 -8.354 1.00 81.38 266 PRO A CA 1
ATOM 1949 C C . PRO A 1 266 ? 14.503 -4.681 -6.994 1.00 81.38 266 PRO A C 1
ATOM 1951 O O . PRO A 1 266 ? 13.507 -4.937 -6.325 1.00 81.38 266 PRO A O 1
ATOM 1954 N N . TYR A 1 267 ? 15.743 -4.919 -6.556 1.00 84.19 267 TYR A N 1
ATOM 1955 C CA . TYR A 1 267 ? 16.042 -5.496 -5.248 1.00 84.19 267 TYR A CA 1
ATOM 1956 C C . TYR A 1 267 ? 15.543 -4.629 -4.081 1.00 84.19 267 TYR A C 1
ATOM 1958 O O . TYR A 1 267 ? 14.835 -5.124 -3.200 1.00 84.19 267 TYR A O 1
ATOM 1966 N N . ALA A 1 268 ? 15.851 -3.329 -4.101 1.00 86.62 268 ALA A N 1
ATOM 1967 C CA . ALA A 1 268 ? 15.388 -2.388 -3.088 1.00 86.62 268 ALA A CA 1
ATOM 1968 C C . ALA A 1 268 ? 13.855 -2.303 -3.078 1.00 86.62 268 ALA A C 1
ATOM 1970 O O . ALA A 1 268 ? 13.240 -2.405 -2.019 1.00 86.62 268 ALA A O 1
ATOM 1971 N N . LEU A 1 269 ? 13.224 -2.219 -4.256 1.00 89.19 269 LEU A N 1
ATOM 1972 C CA . LEU A 1 269 ? 11.764 -2.185 -4.370 1.00 89.19 269 LEU A CA 1
ATOM 1973 C C . LEU A 1 269 ? 11.110 -3.455 -3.802 1.00 89.19 269 LEU A C 1
ATOM 1975 O O . LEU A 1 269 ? 10.169 -3.357 -3.018 1.00 89.19 269 LEU A O 1
ATOM 1979 N N . HIS A 1 270 ? 11.617 -4.643 -4.147 1.00 91.31 270 HIS A N 1
ATOM 1980 C CA . HIS A 1 270 ? 11.099 -5.908 -3.614 1.00 91.31 270 HIS A CA 1
ATOM 1981 C C . HIS A 1 270 ? 11.313 -6.010 -2.106 1.00 91.31 270 HIS A C 1
ATOM 1983 O O . HIS A 1 270 ? 10.416 -6.456 -1.400 1.00 91.31 270 HIS A O 1
ATOM 1989 N N . THR A 1 271 ? 12.450 -5.543 -1.590 1.00 92.12 271 THR A N 1
ATOM 1990 C CA . THR A 1 271 ? 12.707 -5.514 -0.145 1.00 92.12 271 THR A CA 1
ATOM 1991 C C . THR A 1 271 ? 11.704 -4.620 0.582 1.00 92.12 271 THR A C 1
ATOM 1993 O O . THR A 1 271 ? 11.144 -5.023 1.602 1.00 92.12 271 THR A O 1
ATOM 1996 N N . VAL A 1 272 ? 11.403 -3.442 0.030 1.00 93.19 272 VAL A N 1
ATOM 1997 C CA . VAL A 1 272 ? 10.383 -2.540 0.579 1.00 93.19 272 VAL A CA 1
ATOM 1998 C C . VAL A 1 272 ? 8.988 -3.165 0.502 1.00 93.19 272 VAL A C 1
ATOM 2000 O O . VAL A 1 272 ? 8.242 -3.125 1.479 1.00 93.19 272 VAL A O 1
ATOM 2003 N N . LEU A 1 273 ? 8.620 -3.776 -0.624 1.00 94.38 273 LEU A N 1
ATOM 2004 C CA . LEU A 1 273 ? 7.292 -4.363 -0.807 1.00 94.38 273 LEU A CA 1
ATOM 2005 C C . LEU A 1 273 ? 7.078 -5.630 0.033 1.00 94.38 273 LEU A C 1
ATOM 2007 O O . LEU A 1 273 ? 6.048 -5.755 0.687 1.00 94.38 273 LEU A O 1
ATOM 2011 N N . ILE A 1 274 ? 8.039 -6.554 0.048 1.00 93.25 274 ILE A N 1
ATOM 2012 C CA . ILE A 1 274 ? 7.960 -7.818 0.795 1.00 93.25 274 ILE A CA 1
ATOM 2013 C C . ILE A 1 274 ? 8.188 -7.563 2.285 1.00 93.25 274 ILE A C 1
ATOM 2015 O O . ILE A 1 274 ? 7.374 -7.947 3.123 1.00 93.25 274 ILE A O 1
ATOM 2019 N N . GLY A 1 275 ? 9.299 -6.908 2.615 1.00 91.81 275 GLY A N 1
ATOM 2020 C CA . GLY A 1 275 ? 9.714 -6.675 3.989 1.00 91.81 275 GLY A CA 1
ATOM 2021 C C . GLY A 1 275 ? 8.838 -5.630 4.655 1.00 91.81 275 GLY A C 1
ATOM 2022 O O . GLY A 1 275 ? 8.146 -5.924 5.621 1.00 91.81 275 GLY A O 1
ATOM 2023 N N . PHE A 1 276 ? 8.854 -4.395 4.162 1.00 94.25 276 PHE A N 1
ATOM 2024 C CA . PHE A 1 276 ? 8.206 -3.300 4.877 1.00 94.25 276 PHE A CA 1
ATOM 2025 C C . PHE A 1 276 ? 6.679 -3.304 4.701 1.00 94.25 276 PHE A C 1
ATOM 2027 O O . PHE A 1 276 ? 5.942 -3.395 5.684 1.00 94.25 276 PHE A O 1
ATOM 2034 N N . VAL A 1 277 ? 6.179 -3.238 3.465 1.00 95.50 277 VAL A N 1
ATOM 2035 C CA . VAL A 1 277 ? 4.730 -3.194 3.186 1.00 95.50 277 VAL A CA 1
ATOM 2036 C C . VAL A 1 277 ? 4.070 -4.532 3.529 1.00 95.50 277 VAL A C 1
ATOM 2038 O O . VAL A 1 277 ? 3.047 -4.556 4.214 1.00 95.50 277 VAL A O 1
ATOM 2041 N N . GLY A 1 278 ? 4.673 -5.651 3.122 1.00 95.38 278 GLY A N 1
ATOM 2042 C CA . GLY A 1 278 ? 4.164 -6.994 3.387 1.00 95.38 278 GLY A CA 1
ATOM 2043 C C . GLY A 1 278 ? 4.018 -7.282 4.879 1.00 95.38 278 GLY A C 1
ATOM 2044 O O . GLY A 1 278 ? 2.970 -7.779 5.301 1.00 95.38 278 GLY A O 1
ATOM 2045 N N . VAL A 1 279 ? 5.004 -6.916 5.712 1.00 95.69 279 VAL A N 1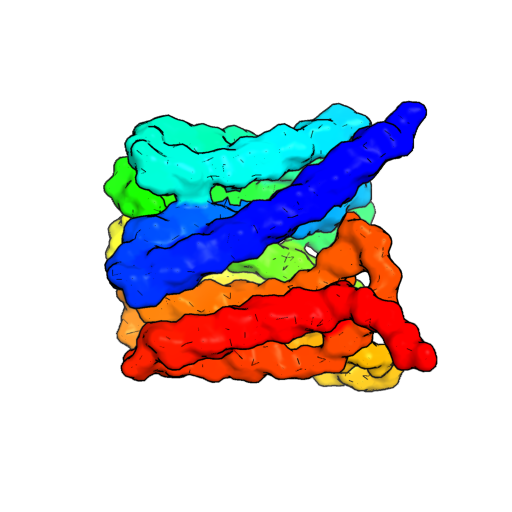
ATOM 2046 C CA . VAL A 1 279 ? 4.903 -7.141 7.166 1.00 95.69 279 VAL A CA 1
ATOM 2047 C C . VAL A 1 279 ? 3.793 -6.285 7.770 1.00 95.69 279 VAL A C 1
ATOM 2049 O O . VAL A 1 279 ? 3.053 -6.777 8.618 1.00 95.69 279 VAL A O 1
ATOM 2052 N N . HIS A 1 280 ? 3.582 -5.055 7.296 1.00 95.75 280 HIS A N 1
ATOM 2053 C CA . HIS A 1 280 ? 2.436 -4.248 7.723 1.00 95.75 280 HIS A CA 1
ATOM 2054 C C . HIS A 1 280 ? 1.090 -4.853 7.319 1.00 95.75 280 HIS A C 1
ATOM 2056 O O . HIS A 1 280 ? 0.152 -4.836 8.118 1.00 95.75 280 HIS A O 1
ATOM 2062 N N . ILE A 1 281 ? 0.988 -5.430 6.118 1.00 93.75 281 ILE A N 1
ATOM 2063 C CA . ILE A 1 281 ? -0.200 -6.193 5.713 1.00 93.75 281 ILE A CA 1
ATOM 2064 C C . ILE A 1 281 ? -0.396 -7.375 6.664 1.00 93.75 281 ILE A C 1
ATOM 2066 O O . ILE A 1 281 ? -1.497 -7.563 7.175 1.00 93.75 281 ILE A O 1
ATOM 2070 N N . ALA A 1 282 ? 0.665 -8.128 6.964 1.00 93.88 282 ALA A N 1
ATOM 2071 C CA . ALA A 1 282 ? 0.604 -9.243 7.899 1.00 93.88 282 ALA A CA 1
ATOM 2072 C C . ALA A 1 282 ? 0.177 -8.791 9.302 1.00 93.88 282 ALA A C 1
ATOM 2074 O O . ALA A 1 282 ? -0.583 -9.494 9.950 1.00 93.88 282 ALA A O 1
ATOM 2075 N N . VAL A 1 283 ? 0.613 -7.616 9.767 1.00 93.12 283 VAL A N 1
ATOM 2076 C CA . VAL A 1 283 ? 0.192 -7.060 11.059 1.00 93.12 283 VAL A CA 1
ATOM 2077 C C . VAL A 1 283 ? -1.301 -6.747 11.027 1.00 93.12 283 VAL A C 1
ATOM 2079 O O . VAL A 1 283 ? -2.063 -7.239 11.859 1.00 93.12 283 VAL A O 1
ATOM 2082 N N . HIS A 1 284 ? -1.734 -5.924 10.071 1.00 92.00 284 HIS A N 1
ATOM 2083 C CA . HIS A 1 284 ? -3.045 -5.277 10.112 1.00 92.00 284 HIS A CA 1
ATOM 2084 C C . HIS A 1 284 ? -4.168 -6.133 9.526 1.00 92.00 284 HIS A C 1
ATOM 2086 O O . HIS A 1 284 ? -5.258 -6.192 10.106 1.00 92.00 284 HIS A O 1
ATOM 2092 N N . ALA A 1 285 ? -3.930 -6.836 8.416 1.00 89.56 285 ALA A N 1
ATOM 2093 C CA . ALA A 1 285 ? -4.974 -7.558 7.691 1.00 89.56 285 ALA A CA 1
ATOM 2094 C C . ALA A 1 285 ? -5.683 -8.615 8.556 1.00 89.56 285 ALA A C 1
ATOM 2096 O O . ALA A 1 285 ? -6.916 -8.582 8.614 1.00 89.56 285 ALA A O 1
ATOM 2097 N N . PRO A 1 286 ? -4.987 -9.472 9.331 1.00 87.88 286 PRO A N 1
ATOM 2098 C CA . PRO A 1 286 ? -5.653 -10.468 10.170 1.00 87.88 286 PRO A CA 1
ATOM 2099 C C . PRO A 1 286 ? -6.497 -9.874 11.300 1.00 87.88 286 PRO A C 1
ATOM 2101 O O . PRO A 1 286 ? -7.358 -10.556 11.861 1.00 87.88 286 PRO A O 1
ATOM 2104 N N . MET A 1 287 ? -6.281 -8.601 11.647 1.00 86.62 287 MET A N 1
ATOM 2105 C CA . MET A 1 287 ? -7.090 -7.911 12.648 1.00 86.62 287 MET A CA 1
ATOM 2106 C C . MET A 1 287 ? -8.233 -7.093 12.054 1.00 86.62 287 MET A C 1
ATOM 2108 O O . MET A 1 287 ? -9.287 -6.988 12.689 1.00 86.62 287 MET A O 1
ATOM 2112 N N . MET A 1 288 ? -8.032 -6.520 10.869 1.00 87.00 288 MET A N 1
ATOM 2113 C CA . MET A 1 288 ? -9.003 -5.650 10.214 1.00 87.00 288 MET A CA 1
ATOM 2114 C C . MET A 1 288 ? -9.977 -6.441 9.341 1.00 87.00 288 MET A C 1
ATOM 2116 O O . MET A 1 288 ? -11.185 -6.269 9.489 1.00 87.00 288 MET A O 1
ATOM 2120 N N . VAL A 1 289 ? -9.481 -7.348 8.492 1.00 86.25 289 VAL A N 1
ATOM 2121 C CA . VAL A 1 289 ? -10.296 -8.075 7.505 1.00 86.25 289 VAL A CA 1
ATOM 2122 C C . VAL A 1 289 ? -11.482 -8.793 8.155 1.00 86.25 289 VAL A C 1
ATOM 2124 O O . VAL A 1 289 ? -12.596 -8.531 7.712 1.00 86.25 289 VAL A O 1
ATOM 2127 N N . PRO A 1 290 ? -11.340 -9.599 9.233 1.00 82.00 290 PRO A N 1
ATOM 2128 C CA . PRO A 1 290 ? -12.493 -10.288 9.819 1.00 82.00 290 PRO A CA 1
ATOM 2129 C C . PRO A 1 290 ? -13.596 -9.337 10.300 1.00 82.00 290 PRO A C 1
ATOM 2131 O O . PRO A 1 290 ? -14.773 -9.632 10.127 1.00 82.00 290 PRO A O 1
ATOM 2134 N N . VAL A 1 291 ? -13.220 -8.191 10.883 1.00 82.00 291 VAL A N 1
AT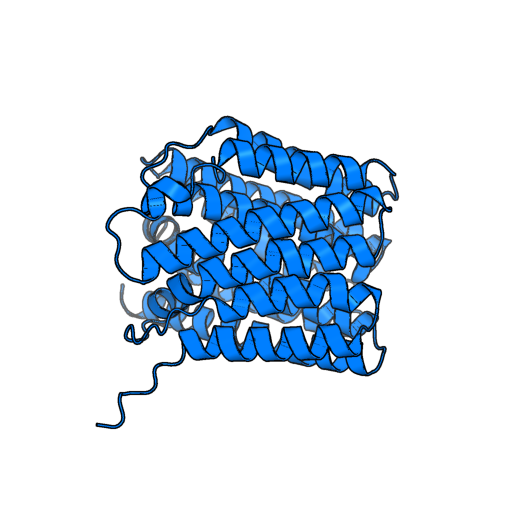OM 2135 C CA . VAL A 1 291 ? -14.180 -7.175 11.356 1.00 82.00 291 VAL A CA 1
ATOM 2136 C C . VAL A 1 291 ? -14.887 -6.547 10.169 1.00 82.00 291 VAL A C 1
ATOM 2138 O O . VAL A 1 291 ? -16.108 -6.438 10.158 1.00 82.00 291 VAL A O 1
ATOM 2141 N N . VAL A 1 292 ? -14.108 -6.183 9.157 1.00 80.31 292 VAL A N 1
ATOM 2142 C CA . VAL A 1 292 ? -14.592 -5.542 7.943 1.00 80.31 292 VAL A CA 1
ATOM 2143 C C . VAL A 1 292 ? -15.537 -6.451 7.167 1.00 80.31 292 VAL A C 1
ATOM 2145 O O . VAL A 1 292 ? -16.573 -5.985 6.714 1.00 80.31 292 VAL A O 1
ATOM 2148 N N . VAL A 1 293 ? -15.218 -7.740 7.034 1.00 78.19 293 VAL A N 1
ATOM 2149 C CA . VAL A 1 293 ? -16.043 -8.697 6.289 1.00 78.19 293 VAL A CA 1
ATOM 2150 C C . VAL A 1 293 ? -17.116 -9.372 7.148 1.00 78.19 293 VAL A C 1
ATOM 2152 O O . VAL A 1 293 ? -17.868 -10.188 6.622 1.00 78.19 293 VAL A O 1
ATOM 2155 N N . GLY A 1 294 ? -17.228 -9.042 8.439 1.00 73.31 294 GLY A N 1
ATOM 2156 C CA . GLY A 1 294 ? -18.240 -9.598 9.344 1.00 73.31 294 GLY A CA 1
ATOM 2157 C C . GLY A 1 294 ? -18.059 -11.088 9.661 1.00 73.31 294 GLY A C 1
ATOM 2158 O O . GLY A 1 294 ? -19.045 -11.798 9.843 1.00 73.31 294 GLY A O 1
ATOM 2159 N N . LEU A 1 295 ? -16.819 -11.583 9.694 1.00 73.44 295 LEU A N 1
ATOM 2160 C CA . LEU A 1 295 ? -16.508 -12.960 10.085 1.00 73.44 295 LEU A CA 1
ATOM 2161 C C . LEU A 1 295 ? -16.384 -13.083 11.609 1.00 73.44 295 LEU A C 1
ATOM 2163 O O . LEU A 1 295 ? -15.762 -12.252 12.273 1.00 73.44 295 LEU A O 1
ATOM 2167 N N . SER A 1 296 ? -16.931 -14.164 12.171 1.00 66.44 296 SER A N 1
ATOM 2168 C CA . SER A 1 296 ? -16.792 -14.485 13.594 1.00 66.44 296 SER A CA 1
ATOM 2169 C C . SER A 1 296 ? -15.319 -14.707 13.962 1.00 66.44 296 SER A C 1
ATOM 2171 O O . SER A 1 296 ? -14.636 -15.521 13.339 1.00 66.44 296 SER A O 1
ATOM 2173 N N . ASN A 1 297 ? -14.835 -14.003 14.990 1.00 56.69 297 ASN A N 1
ATOM 2174 C CA . ASN A 1 297 ? -13.436 -14.009 15.430 1.00 56.69 297 ASN A CA 1
ATOM 2175 C C . ASN A 1 297 ? -12.976 -15.386 15.953 1.00 56.69 297 ASN A C 1
ATOM 2177 O O . ASN A 1 297 ? -12.994 -15.638 17.153 1.00 56.69 297 ASN A O 1
ATOM 2181 N N . ALA A 1 298 ? -12.471 -16.246 15.071 1.00 54.25 298 ALA A N 1
ATOM 2182 C CA . ALA A 1 298 ? -11.723 -17.456 15.428 1.00 54.25 298 ALA A CA 1
ATOM 2183 C C . ALA A 1 298 ? -10.202 -17.247 15.260 1.00 54.25 298 ALA A C 1
ATOM 2185 O O . ALA A 1 298 ? -9.495 -18.141 14.800 1.00 54.25 298 ALA A O 1
ATOM 2186 N N . ARG A 1 299 ? -9.703 -16.042 15.581 1.00 68.50 299 ARG A N 1
ATOM 2187 C CA . ARG A 1 299 ? -8.339 -15.602 15.238 1.00 68.50 299 ARG A CA 1
ATOM 2188 C C . ARG A 1 299 ? -7.281 -16.452 15.938 1.00 68.50 299 ARG A C 1
ATOM 2190 O O . ARG A 1 299 ? -7.104 -16.359 17.153 1.00 68.50 299 ARG A O 1
ATOM 2197 N N . ARG A 1 300 ? -6.541 -17.237 15.157 1.00 80.12 300 ARG A N 1
ATOM 2198 C CA . ARG A 1 300 ? -5.376 -18.007 15.614 1.00 80.12 300 ARG A CA 1
ATOM 2199 C C . ARG A 1 300 ? -4.112 -17.199 15.366 1.00 80.12 300 ARG A C 1
ATOM 2201 O O . ARG A 1 300 ? -3.369 -17.475 14.434 1.00 80.12 300 ARG A O 1
ATOM 2208 N N . PHE A 1 301 ? -3.907 -16.153 16.158 1.00 86.50 301 PHE A N 1
ATOM 2209 C CA . PHE A 1 301 ? -2.734 -15.300 15.998 1.00 86.50 301 PHE A CA 1
ATOM 2210 C C . PHE A 1 301 ? -1.441 -16.112 16.147 1.00 86.50 301 PHE A C 1
ATOM 2212 O O . PHE A 1 301 ? -1.186 -16.691 17.200 1.00 86.50 301 PHE A O 1
ATOM 2219 N N . THR A 1 302 ? -0.629 -16.130 15.094 1.00 89.94 302 THR A N 1
ATOM 2220 C CA . THR A 1 302 ? 0.675 -16.801 15.045 1.00 89.94 302 THR A CA 1
ATOM 2221 C C . THR A 1 302 ? 1.694 -15.857 14.415 1.00 89.94 302 THR A C 1
ATOM 2223 O O . THR A 1 302 ? 1.350 -15.194 13.441 1.00 89.94 302 THR A O 1
ATOM 2226 N N . PRO A 1 303 ? 2.935 -15.767 14.925 1.00 92.12 303 PRO A N 1
ATOM 2227 C CA . PRO A 1 303 ? 3.967 -14.911 14.340 1.00 92.12 303 PRO A CA 1
ATOM 2228 C C . PRO A 1 303 ? 4.519 -15.441 13.006 1.00 92.12 303 PRO A C 1
ATOM 2230 O O . PRO A 1 303 ? 5.306 -14.749 12.366 1.00 92.12 303 PRO A O 1
ATOM 2233 N N . LEU A 1 304 ? 4.120 -16.644 12.574 1.00 94.62 304 LEU A N 1
ATOM 2234 C CA . LEU A 1 304 ? 4.666 -17.311 11.391 1.00 94.62 304 LEU A CA 1
ATOM 2235 C C . LEU A 1 304 ? 4.635 -16.453 10.105 1.00 94.62 304 LEU A C 1
ATOM 2237 O O . LEU A 1 304 ? 5.665 -16.401 9.438 1.00 94.62 304 LEU A O 1
ATOM 2241 N N . PRO A 1 305 ? 3.554 -15.715 9.765 1.00 94.62 305 PRO A N 1
ATOM 2242 C CA . PRO A 1 305 ? 3.562 -14.832 8.597 1.00 94.62 305 PRO A CA 1
ATOM 2243 C C . PRO A 1 305 ? 4.682 -13.785 8.619 1.00 94.62 305 PRO A C 1
ATOM 2245 O O . PRO A 1 305 ? 5.239 -13.472 7.573 1.00 94.62 305 PRO A O 1
ATOM 2248 N N . TYR A 1 306 ? 5.045 -13.267 9.796 1.00 95.81 306 TYR A N 1
ATOM 2249 C CA . TYR A 1 306 ? 6.128 -12.290 9.922 1.00 95.81 306 TYR A CA 1
ATOM 2250 C C . TYR A 1 306 ? 7.479 -12.923 9.600 1.00 95.81 306 TYR A C 1
ATOM 2252 O O . TYR A 1 306 ? 8.262 -12.357 8.845 1.00 95.81 306 TYR A O 1
ATOM 2260 N N . VAL A 1 307 ? 7.726 -14.119 10.142 1.00 96.56 307 VAL A N 1
ATOM 2261 C CA . VAL A 1 307 ? 8.967 -14.870 9.912 1.00 96.56 307 VAL A CA 1
ATOM 2262 C C . VAL A 1 307 ? 9.118 -15.213 8.433 1.00 96.56 307 VAL A C 1
ATOM 2264 O O . VAL A 1 307 ? 10.192 -15.022 7.874 1.00 96.56 307 VAL A O 1
ATOM 2267 N N . LEU A 1 308 ? 8.038 -15.658 7.783 1.00 96.94 308 LEU A N 1
ATOM 2268 C CA . LEU A 1 308 ? 8.053 -16.007 6.361 1.00 96.94 308 LEU A CA 1
ATOM 2269 C C . LEU A 1 308 ? 8.399 -14.806 5.475 1.00 96.94 308 LEU A C 1
ATOM 2271 O O . LEU A 1 308 ? 9.218 -14.948 4.573 1.00 96.94 308 LEU A O 1
ATOM 2275 N N . LEU A 1 309 ? 7.848 -13.620 5.753 1.00 96.00 309 LEU A N 1
ATOM 2276 C CA . LEU A 1 309 ? 8.199 -12.401 5.014 1.00 96.00 309 LEU A CA 1
ATOM 2277 C C . LEU A 1 309 ? 9.637 -11.952 5.267 1.00 96.00 309 LEU A C 1
ATOM 2279 O O . LEU A 1 309 ? 10.353 -11.636 4.320 1.00 96.00 309 LEU A O 1
ATOM 2283 N N . LEU A 1 310 ? 10.077 -11.954 6.529 1.00 96.38 310 LEU A N 1
ATOM 2284 C CA . LEU A 1 310 ? 11.451 -11.592 6.878 1.00 96.38 310 LEU A CA 1
ATOM 2285 C C . LEU A 1 310 ? 12.476 -12.556 6.274 1.00 96.38 310 LEU A C 1
ATOM 2287 O O . LEU A 1 310 ? 13.573 -12.121 5.952 1.00 96.38 310 LEU A O 1
ATOM 2291 N N . ALA A 1 311 ? 12.124 -13.831 6.087 1.00 96.38 311 ALA A N 1
ATOM 2292 C CA . ALA A 1 311 ? 12.946 -14.805 5.373 1.00 96.38 311 ALA A CA 1
ATOM 2293 C C . ALA A 1 311 ? 12.857 -14.644 3.843 1.00 96.38 311 ALA A C 1
ATOM 2295 O O . ALA A 1 311 ? 13.850 -14.846 3.146 1.00 96.38 311 ALA A O 1
ATOM 2296 N N . ALA A 1 312 ? 11.695 -14.250 3.309 1.00 95.69 312 ALA A N 1
ATOM 2297 C CA . ALA A 1 312 ? 11.490 -14.056 1.874 1.00 95.69 312 ALA A CA 1
ATOM 2298 C C . ALA A 1 312 ? 12.345 -12.917 1.301 1.00 95.69 312 ALA A C 1
ATOM 2300 O O . ALA A 1 312 ? 12.778 -13.013 0.151 1.00 95.69 312 ALA A O 1
ATOM 2301 N N . VAL A 1 313 ? 12.612 -11.873 2.095 1.00 92.88 313 VAL A N 1
ATOM 2302 C CA . VAL A 1 313 ? 13.474 -10.740 1.715 1.00 92.88 313 VAL A CA 1
ATOM 2303 C C . VAL A 1 313 ? 14.900 -11.185 1.355 1.00 92.88 313 VAL A C 1
ATOM 2305 O O . VAL A 1 313 ? 15.277 -11.025 0.199 1.00 92.88 313 VAL A O 1
ATOM 2308 N N . PRO A 1 314 ? 15.706 -11.764 2.267 1.00 91.94 314 PRO A N 1
ATOM 2309 C CA . PRO A 1 314 ? 17.050 -12.210 1.926 1.00 91.94 314 PRO A CA 1
ATOM 2310 C C . PRO A 1 314 ? 17.020 -13.374 0.936 1.00 91.94 314 PRO A C 1
ATOM 2312 O O . PRO A 1 314 ? 17.875 -13.434 0.060 1.00 91.94 314 PRO A O 1
ATOM 2315 N N . ALA A 1 315 ? 16.024 -14.270 1.008 1.00 92.75 315 ALA A N 1
ATOM 2316 C CA . ALA A 1 315 ? 15.892 -15.362 0.045 1.00 92.75 315 ALA A CA 1
ATOM 2317 C C . ALA A 1 315 ? 15.763 -14.852 -1.395 1.00 92.75 315 ALA A C 1
ATOM 2319 O O . ALA A 1 315 ? 16.253 -15.514 -2.302 1.00 92.75 315 ALA A O 1
ATOM 2320 N N . TRP A 1 316 ? 15.156 -13.681 -1.613 1.00 89.69 316 TRP A N 1
ATOM 2321 C CA . TRP A 1 316 ? 15.031 -13.080 -2.941 1.00 89.69 316 TRP A CA 1
ATOM 2322 C C . TRP A 1 316 ? 16.393 -12.780 -3.578 1.00 89.69 316 TRP A C 1
ATOM 2324 O O . TRP A 1 316 ? 16.563 -13.031 -4.769 1.00 89.69 316 TRP A O 1
ATOM 2334 N N . SER A 1 317 ? 17.372 -12.324 -2.789 1.00 85.19 317 SER A N 1
ATOM 2335 C CA . SER A 1 317 ? 18.736 -12.038 -3.260 1.00 85.19 317 SER A CA 1
ATOM 2336 C C . SER A 1 317 ? 19.457 -13.275 -3.787 1.00 85.19 317 SER A C 1
ATOM 2338 O O . SER A 1 317 ? 20.306 -13.160 -4.664 1.00 85.19 317 SER A O 1
ATOM 2340 N N . TYR A 1 318 ? 19.132 -14.451 -3.246 1.00 88.69 318 TYR A N 1
ATOM 2341 C CA . TYR A 1 318 ? 19.791 -15.712 -3.592 1.00 88.69 318 TYR A CA 1
ATOM 2342 C C . TYR A 1 318 ? 18.979 -16.546 -4.588 1.00 88.69 318 TYR A C 1
ATOM 2344 O O . TYR A 1 318 ? 19.537 -17.200 -5.464 1.00 88.69 318 TYR A O 1
ATOM 2352 N N . SER A 1 319 ? 17.653 -16.569 -4.444 1.00 91.00 319 SER A N 1
ATOM 2353 C CA . SER A 1 319 ? 16.745 -17.374 -5.255 1.00 91.00 319 SER A CA 1
ATOM 2354 C C . SER A 1 319 ? 15.325 -16.805 -5.249 1.00 91.00 319 SER A C 1
ATOM 2356 O O . SER A 1 319 ? 14.558 -16.951 -4.292 1.00 91.00 319 SER A O 1
ATOM 2358 N N . CYS A 1 320 ? 14.931 -16.251 -6.397 1.00 87.94 320 CYS A N 1
ATOM 2359 C CA . CYS A 1 320 ? 13.561 -15.822 -6.682 1.00 87.94 320 CYS A CA 1
ATOM 2360 C C . CYS A 1 320 ? 12.528 -16.923 -6.355 1.00 87.94 320 CYS A C 1
ATOM 2362 O O . CYS A 1 320 ? 11.518 -16.656 -5.704 1.00 87.94 320 CYS A O 1
ATOM 2364 N N . ARG A 1 321 ? 12.818 -18.188 -6.700 1.00 91.25 321 ARG A N 1
ATOM 2365 C CA . ARG A 1 321 ? 11.928 -19.331 -6.419 1.00 91.25 321 ARG A CA 1
ATOM 2366 C C . ARG A 1 321 ? 11.770 -19.599 -4.922 1.00 91.25 321 ARG A C 1
ATOM 2368 O O . ARG A 1 321 ? 10.657 -19.850 -4.469 1.00 91.25 321 ARG A O 1
ATOM 2375 N N . ALA A 1 322 ? 12.857 -19.533 -4.152 1.00 93.38 322 ALA A N 1
ATOM 2376 C CA . ALA A 1 322 ? 12.795 -19.727 -2.703 1.00 93.38 322 ALA A CA 1
ATOM 2377 C C . ALA A 1 322 ? 11.967 -18.619 -2.034 1.00 93.38 322 ALA A C 1
ATOM 2379 O O . ALA A 1 322 ? 11.079 -18.907 -1.232 1.00 93.38 322 ALA A O 1
ATOM 2380 N N . SER A 1 323 ? 12.193 -17.362 -2.430 1.00 93.69 323 SER A N 1
ATOM 2381 C CA . SER A 1 323 ? 11.391 -16.226 -1.966 1.00 93.69 323 SER A CA 1
ATOM 2382 C C . SER A 1 323 ? 9.907 -16.394 -2.310 1.00 93.69 323 SER A C 1
ATOM 2384 O O . SER A 1 323 ? 9.054 -16.235 -1.442 1.00 93.69 323 SER A O 1
ATOM 2386 N N . MET A 1 324 ? 9.578 -16.824 -3.532 1.00 91.25 324 MET A N 1
ATOM 2387 C CA . MET A 1 324 ? 8.194 -17.103 -3.936 1.00 91.25 324 MET A CA 1
ATOM 2388 C C . MET A 1 324 ? 7.514 -18.164 -3.079 1.00 91.25 324 MET A C 1
ATOM 2390 O O . MET A 1 324 ? 6.370 -17.966 -2.680 1.00 91.25 324 MET A O 1
ATOM 2394 N N . LEU A 1 325 ? 8.191 -19.277 -2.784 1.00 94.00 325 LEU A N 1
ATOM 2395 C CA . LEU A 1 325 ? 7.632 -20.324 -1.924 1.00 94.00 325 LEU A CA 1
ATOM 2396 C C . LEU A 1 325 ? 7.302 -19.770 -0.533 1.00 94.00 325 LEU A C 1
ATOM 2398 O O . LEU A 1 325 ? 6.224 -20.038 0.001 1.00 94.00 325 LEU A O 1
ATOM 2402 N N . LEU A 1 326 ? 8.186 -18.935 0.019 1.00 95.94 326 LEU A N 1
ATOM 2403 C CA . LEU A 1 326 ? 7.958 -18.250 1.291 1.00 95.94 326 LEU A CA 1
ATOM 2404 C C . LEU A 1 326 ? 6.795 -17.250 1.209 1.00 95.94 326 LEU A C 1
ATOM 2406 O O . LEU A 1 326 ? 5.999 -17.182 2.144 1.00 95.94 326 LEU A O 1
ATOM 2410 N N . LEU A 1 327 ? 6.641 -16.526 0.096 1.00 93.25 327 LEU A N 1
ATOM 2411 C CA . LEU A 1 327 ? 5.516 -15.610 -0.137 1.00 93.25 327 LEU A CA 1
ATOM 2412 C C . LEU A 1 327 ? 4.176 -16.347 -0.273 1.00 93.25 327 LEU A C 1
ATOM 2414 O O . LEU A 1 327 ? 3.174 -15.911 0.294 1.00 93.25 327 LEU A O 1
ATOM 2418 N N . VAL A 1 328 ? 4.138 -17.480 -0.976 1.00 92.94 328 VAL A N 1
ATOM 2419 C CA . VAL A 1 328 ? 2.931 -18.317 -1.081 1.00 92.94 328 VAL A CA 1
ATOM 2420 C C . VAL A 1 328 ? 2.556 -18.875 0.291 1.00 92.94 328 VAL A C 1
ATOM 2422 O O . VAL A 1 328 ? 1.395 -18.784 0.696 1.00 92.94 328 VAL A O 1
ATOM 2425 N N . ALA A 1 329 ? 3.536 -19.388 1.043 1.00 93.88 329 ALA A N 1
ATOM 2426 C CA . ALA A 1 329 ? 3.320 -19.839 2.413 1.00 93.88 329 ALA A CA 1
ATOM 2427 C C . ALA A 1 329 ? 2.821 -18.689 3.303 1.00 93.88 329 ALA A C 1
ATOM 2429 O O . ALA A 1 329 ? 1.857 -18.859 4.050 1.00 93.88 329 ALA A O 1
ATOM 2430 N N . TRP A 1 330 ? 3.418 -17.499 3.192 1.00 93.44 330 TRP A N 1
ATOM 2431 C CA . TRP A 1 330 ? 2.989 -16.305 3.917 1.00 93.44 330 TRP A CA 1
ATOM 2432 C C . TRP A 1 330 ? 1.520 -15.973 3.642 1.00 93.44 330 TRP A C 1
ATOM 2434 O O . TRP A 1 330 ? 0.755 -15.769 4.590 1.00 93.44 330 TRP A O 1
ATOM 2444 N N . LEU A 1 331 ? 1.112 -15.950 2.371 1.00 89.88 331 LEU A N 1
ATOM 2445 C CA . LEU A 1 331 ? -0.266 -15.665 1.980 1.00 89.88 331 LEU A CA 1
ATOM 2446 C C . LEU A 1 331 ? -1.219 -16.715 2.563 1.00 89.88 331 LEU A C 1
ATOM 2448 O O . LEU A 1 331 ? -2.215 -16.358 3.196 1.00 89.88 331 LEU A O 1
ATOM 2452 N N . PHE A 1 332 ? -0.876 -17.999 2.430 1.00 90.06 332 PHE A N 1
ATOM 2453 C CA . PHE A 1 332 ? -1.652 -19.106 2.988 1.00 90.06 332 PHE A CA 1
ATOM 2454 C C . PHE A 1 332 ? -1.837 -18.971 4.504 1.00 90.06 332 PHE A C 1
ATOM 2456 O O . PHE A 1 332 ? -2.966 -19.011 4.993 1.00 90.06 332 PHE A O 1
ATOM 2463 N N . PHE A 1 333 ? -0.756 -18.753 5.261 1.00 89.31 333 PHE A N 1
ATOM 2464 C CA . PHE A 1 333 ? -0.835 -18.626 6.717 1.00 89.31 333 PHE A CA 1
ATOM 2465 C C . PHE A 1 333 ? -1.538 -17.341 7.160 1.00 89.31 333 PHE A C 1
ATOM 2467 O O . PHE A 1 333 ? -2.262 -17.364 8.152 1.00 89.31 333 PHE A O 1
ATOM 2474 N N . THR A 1 334 ? -1.400 -16.240 6.419 1.00 86.56 334 THR A N 1
ATOM 2475 C CA . THR A 1 334 ? -2.142 -14.997 6.684 1.00 86.56 334 THR A CA 1
ATOM 2476 C C . THR A 1 334 ? -3.646 -15.216 6.521 1.00 86.56 334 THR A C 1
ATOM 2478 O O . THR A 1 334 ? -4.424 -14.856 7.409 1.00 86.56 334 THR A O 1
ATOM 2481 N N . VAL A 1 335 ? -4.065 -15.881 5.438 1.00 83.50 335 VAL A N 1
ATOM 2482 C CA . VAL A 1 335 ? -5.467 -16.269 5.223 1.00 83.50 335 VAL A CA 1
ATOM 2483 C C . VAL A 1 335 ? -5.927 -17.257 6.295 1.00 83.50 335 VAL A C 1
ATOM 2485 O O . VAL A 1 335 ? -7.026 -17.105 6.821 1.00 83.50 335 VAL A O 1
ATOM 2488 N N . ALA A 1 336 ? -5.094 -18.220 6.695 1.00 83.81 336 ALA A N 1
ATOM 2489 C CA . ALA A 1 336 ? -5.430 -19.207 7.722 1.00 83.81 336 ALA A CA 1
ATOM 2490 C C . ALA A 1 336 ? -5.680 -18.591 9.113 1.00 83.81 336 ALA A C 1
ATOM 2492 O O . ALA A 1 336 ? -6.473 -19.138 9.879 1.00 83.81 336 ALA A O 1
ATOM 2493 N N . ILE A 1 337 ? -5.066 -17.443 9.445 1.00 82.12 337 ILE A N 1
ATOM 2494 C CA . ILE A 1 337 ? -5.388 -16.701 10.683 1.00 82.12 337 ILE A CA 1
ATOM 2495 C C . ILE A 1 337 ? -6.835 -16.179 10.646 1.00 82.12 337 ILE A C 1
ATOM 2497 O O . ILE A 1 337 ? -7.501 -16.120 11.684 1.00 82.12 337 ILE A O 1
ATOM 2501 N N . VAL A 1 338 ? -7.308 -15.795 9.457 1.00 74.00 338 VAL A N 1
ATOM 2502 C CA . VAL A 1 338 ? -8.633 -15.204 9.210 1.00 74.00 338 VAL A CA 1
ATOM 2503 C C . VAL A 1 338 ? -9.707 -16.270 8.969 1.00 74.00 338 VAL A C 1
ATOM 2505 O O . VAL A 1 338 ? -10.855 -16.086 9.376 1.00 74.00 338 VAL A O 1
ATOM 2508 N N . ALA A 1 339 ? -9.351 -17.388 8.332 1.00 69.31 339 ALA A N 1
ATOM 2509 C CA . ALA A 1 339 ? -10.256 -18.474 7.986 1.00 69.31 339 ALA A CA 1
ATOM 2510 C C . ALA A 1 339 ? -10.705 -19.227 9.247 1.00 69.31 339 ALA A C 1
ATOM 2512 O O . ALA A 1 339 ? -10.017 -20.101 9.781 1.00 69.31 339 ALA A O 1
ATOM 2513 N N . GLY A 1 340 ? -11.893 -18.885 9.740 1.00 56.44 340 GLY A N 1
ATOM 2514 C CA . GLY A 1 340 ? -12.500 -19.565 10.871 1.00 56.44 340 GLY A CA 1
ATOM 2515 C C . GLY A 1 340 ? -12.890 -20.994 10.513 1.00 56.44 340 GLY A C 1
ATOM 2516 O O . GLY A 1 340 ? -13.997 -21.230 10.041 1.00 56.44 340 GLY A O 1
ATOM 2517 N N . ARG A 1 341 ? -12.039 -21.980 10.815 1.00 51.59 341 ARG A N 1
ATOM 2518 C CA . ARG A 1 341 ? -12.566 -23.326 11.059 1.00 51.59 341 ARG A CA 1
ATOM 2519 C C . ARG A 1 341 ? -13.397 -23.239 12.335 1.00 51.59 341 ARG A C 1
ATOM 2521 O O . ARG A 1 341 ? -12.838 -23.002 13.413 1.00 51.59 341 ARG A O 1
ATOM 2528 N N . ARG A 1 342 ? -14.724 -23.422 12.216 1.00 47.12 342 ARG A N 1
ATOM 2529 C CA . ARG A 1 342 ? -15.554 -23.852 13.353 1.00 47.12 342 ARG A CA 1
ATOM 2530 C C . ARG A 1 342 ? -14.762 -24.960 14.038 1.00 47.12 342 ARG A C 1
ATOM 2532 O O . ARG A 1 342 ? -14.245 -25.837 13.348 1.00 47.12 342 ARG A O 1
ATOM 2539 N N . ARG A 1 343 ? -14.579 -24.872 15.358 1.00 39.88 343 ARG A N 1
ATOM 2540 C CA . ARG A 1 343 ? -14.047 -26.006 16.118 1.00 39.88 343 ARG A CA 1
ATOM 2541 C C . ARG A 1 343 ? -14.881 -27.211 15.683 1.00 39.88 343 ARG A C 1
ATOM 2543 O O . ARG A 1 343 ? -16.088 -27.195 15.907 1.00 39.88 343 ARG A O 1
ATOM 2550 N N . LEU A 1 344 ? -14.262 -28.169 14.998 1.00 36.38 344 LEU A N 1
ATOM 2551 C CA . LEU A 1 344 ? -14.762 -29.533 15.007 1.00 36.38 344 LEU A CA 1
ATOM 2552 C C . LEU A 1 344 ? -14.624 -29.918 16.481 1.00 36.38 344 LEU A C 1
ATOM 2554 O O . LEU A 1 344 ? -13.505 -30.064 16.972 1.00 36.38 344 LEU A O 1
ATOM 2558 N N . ARG A 1 345 ? -15.732 -29.777 17.209 1.00 35.97 345 ARG A N 1
ATOM 2559 C CA . ARG A 1 345 ? -15.908 -30.418 18.503 1.00 35.97 345 ARG A CA 1
ATOM 2560 C C . ARG A 1 345 ? -16.212 -31.872 18.215 1.00 35.97 345 ARG A C 1
ATOM 2562 O O . ARG A 1 345 ? -16.964 -32.094 17.241 1.00 35.97 345 ARG A O 1
#

Foldseek 3Di:
DVPPLLVLLLVLLVVLQVQLVVLCVQLLVCVVVVNVQSVLLSNQLGNQVSNLLSLLLLVCVVLQVVVPSVSSVLSSVLSVLSSCLSVCLSVVPLCSLCSQLVSLQSQLVSLLNSLVVDPPPLLSLLSNLQSQLSNLLSVQLNVQCNQPNSNLNSLLCLLSHLLLNLLSCLLVCLCVQLVDHFQSVLSVVLNVLSSVLSVCVSVVHLSNLVSNLSSLVSSCRRSVLVVLVSLVPPDDPLSVLLSVLSVQLVLLSVLLNVQSVVHDDPLSVLSCVLRNSQSSCLNPVLPRVCVSSVHDQPAPRDCLLSVLSSVLSVCCVVDVVSSSVSVVVSVVVSVVRNDDDDPPD

Secondary structure (DSSP, 8-state):
-HHHHHHHHHHHHHHHHHHHHHHHHHHHHHHHTT-HHHHHHIIIIIIIIHHHHHHHHHHTHHHHHTT-HHHHHHHHHHHHHHHHHHHHHHTT-TTTTHHHHHHHHHHHHHHHHHHHT-S-HHHHHHHHHHHHHHHHHHHHHHHHHHHHHHHHHHHHHIIIIIHHHHHHHHHHHHHHHH-PPP-TTHHHHHHHHHHHHHHHHHTT-TTHHHHHHHHHHHHHHHHTGGGGGGGGTT--HHHHHHHHHHHHHHHHHHHHHHHHHT-SSHHHHHHIIIIIIHHHHHHHHHHHHHHHHT--------SHHHHHHHHHHHHHHH-HHHHHHHHHHHHHHHHHHHS------